Protein AF-A0A0F9BG66-F1 (afdb_monomer_lite)

Structure (mmCIF, N/CA/C/O backbone):
data_AF-A0A0F9BG66-F1
#
_entry.id   AF-A0A0F9BG66-F1
#
loop_
_atom_site.group_PDB
_atom_site.id
_atom_site.type_symbol
_atom_site.label_atom_id
_atom_site.label_alt_id
_atom_site.label_comp_id
_atom_site.label_asym_id
_atom_site.label_entity_id
_atom_site.label_seq_id
_atom_site.pdbx_PDB_ins_code
_atom_site.Cartn_x
_atom_site.Cartn_y
_atom_site.Cartn_z
_atom_site.occupancy
_atom_site.B_iso_or_equiv
_atom_site.auth_seq_id
_atom_site.auth_comp_id
_atom_site.auth_asym_id
_atom_site.auth_atom_id
_atom_site.pdbx_PDB_model_num
ATOM 1 N N . MET A 1 1 ? 40.349 3.311 -6.563 1.00 40.62 1 MET A N 1
ATOM 2 C CA . MET A 1 1 ? 39.100 3.452 -5.781 1.00 40.62 1 MET A CA 1
ATOM 3 C C . MET A 1 1 ? 37.979 2.739 -6.520 1.00 40.62 1 MET A C 1
ATOM 5 O O . MET A 1 1 ? 37.668 3.141 -7.633 1.00 40.62 1 MET A O 1
ATOM 9 N N . HIS A 1 2 ? 37.413 1.660 -5.973 1.00 46.81 2 HIS A N 1
ATOM 10 C CA . HIS A 1 2 ? 36.197 1.080 -6.551 1.00 46.81 2 HIS A CA 1
ATOM 11 C C . HIS A 1 2 ? 35.045 2.078 -6.392 1.00 46.81 2 HIS A C 1
ATOM 13 O O . HIS A 1 2 ? 34.790 2.576 -5.297 1.00 46.81 2 HIS A O 1
ATOM 19 N N . SER A 1 3 ? 34.394 2.408 -7.508 1.00 56.47 3 SER A N 1
ATOM 20 C CA . SER A 1 3 ? 33.182 3.222 -7.533 1.00 56.47 3 SER A CA 1
ATOM 21 C C . SER A 1 3 ? 32.118 2.523 -6.686 1.00 56.47 3 SER A C 1
ATOM 23 O O . SER A 1 3 ? 31.595 1.475 -7.066 1.00 56.47 3 SER A O 1
ATOM 25 N N . LYS A 1 4 ? 31.830 3.089 -5.512 1.00 75.00 4 LYS A N 1
ATOM 26 C CA . LYS A 1 4 ? 30.697 2.708 -4.667 1.00 75.00 4 LYS A CA 1
ATOM 27 C C . LYS A 1 4 ? 29.419 2.944 -5.479 1.00 75.00 4 LYS A C 1
ATOM 29 O O . LYS A 1 4 ? 29.004 4.087 -5.653 1.00 75.00 4 LYS A O 1
ATOM 34 N N . LYS A 1 5 ? 28.839 1.879 -6.042 1.00 86.00 5 LYS A N 1
ATOM 35 C CA . LYS A 1 5 ? 27.703 1.964 -6.972 1.00 86.00 5 LYS A CA 1
ATOM 36 C C . LYS A 1 5 ? 26.478 1.254 -6.407 1.00 86.00 5 LYS A C 1
ATOM 38 O O . LYS A 1 5 ? 26.543 0.086 -6.029 1.00 86.00 5 LYS A O 1
ATOM 43 N N . ILE A 1 6 ? 25.358 1.971 -6.404 1.00 91.06 6 ILE A N 1
ATOM 44 C CA . ILE A 1 6 ? 24.012 1.431 -6.194 1.00 91.06 6 ILE A CA 1
ATOM 45 C C . ILE A 1 6 ? 23.376 1.293 -7.578 1.00 91.06 6 ILE A C 1
ATOM 47 O O . ILE A 1 6 ? 23.408 2.227 -8.376 1.00 91.06 6 ILE A O 1
ATOM 51 N N . THR A 1 7 ? 22.839 0.120 -7.895 1.00 93.94 7 THR A N 1
ATOM 52 C CA . THR A 1 7 ? 22.047 -0.111 -9.108 1.00 93.94 7 THR A CA 1
ATOM 53 C C . THR A 1 7 ? 20.707 -0.700 -8.709 1.00 93.94 7 THR A C 1
ATOM 55 O O . THR A 1 7 ? 20.655 -1.737 -8.050 1.00 93.94 7 THR A O 1
ATOM 58 N N . VAL A 1 8 ? 19.634 -0.048 -9.139 1.00 95.00 8 VAL A N 1
ATOM 59 C CA . VAL A 1 8 ? 18.254 -0.494 -8.958 1.00 95.00 8 VAL A CA 1
ATOM 60 C C . VAL A 1 8 ? 17.621 -0.505 -10.341 1.00 95.00 8 VAL A C 1
ATOM 62 O O . VAL A 1 8 ? 17.672 0.503 -11.044 1.00 95.00 8 VAL A O 1
ATOM 65 N N . LYS A 1 9 ? 17.092 -1.652 -10.770 1.00 95.50 9 LYS A N 1
ATOM 66 C CA . LYS A 1 9 ? 16.442 -1.772 -12.080 1.00 95.50 9 LYS A CA 1
ATOM 67 C C . LYS A 1 9 ? 15.323 -2.796 -12.070 1.00 95.50 9 LYS A C 1
ATOM 69 O O . LYS A 1 9 ? 15.436 -3.836 -11.421 1.00 95.50 9 LYS A O 1
ATOM 74 N N . HIS A 1 10 ? 14.286 -2.527 -12.844 1.00 96.88 10 HIS A N 1
ATOM 75 C CA . HIS A 1 10 ? 13.225 -3.482 -13.117 1.00 96.88 10 HIS A CA 1
ATOM 76 C C . HIS A 1 10 ? 13.658 -4.537 -14.131 1.00 96.88 10 HIS A C 1
ATOM 78 O O . HIS A 1 10 ? 14.520 -4.296 -14.977 1.00 96.88 10 HIS A O 1
ATOM 84 N N . TYR A 1 11 ? 13.067 -5.721 -14.028 1.00 96.12 11 TYR A N 1
ATOM 85 C CA . TYR A 1 11 ? 13.200 -6.792 -15.007 1.00 96.12 11 TYR A CA 1
ATOM 86 C C . TYR A 1 11 ? 12.005 -7.747 -14.922 1.00 96.12 11 TYR A C 1
ATOM 88 O O . TYR A 1 11 ? 11.351 -7.862 -13.882 1.00 96.12 11 TYR A O 1
ATOM 96 N N . LEU A 1 12 ? 11.738 -8.470 -16.007 1.00 96.88 12 LEU A N 1
ATOM 97 C CA . LEU A 1 12 ? 10.717 -9.513 -16.037 1.00 96.88 12 LEU A CA 1
ATOM 98 C C . LEU A 1 12 ? 11.277 -10.825 -15.486 1.00 96.88 12 LEU A C 1
ATOM 100 O O . LEU A 1 12 ? 12.285 -11.343 -15.974 1.00 96.88 12 LEU A O 1
ATOM 104 N N . ASN A 1 13 ? 10.629 -11.388 -14.465 1.00 96.12 13 ASN A N 1
ATOM 105 C CA . ASN A 1 13 ? 11.077 -12.642 -13.872 1.00 96.12 13 ASN A CA 1
ATOM 106 C C . ASN A 1 13 ? 10.615 -13.848 -14.703 1.00 96.12 13 ASN A C 1
ATOM 108 O O . ASN A 1 13 ? 9.582 -14.456 -14.426 1.00 96.12 13 ASN A O 1
ATOM 112 N N . LYS A 1 14 ? 11.443 -14.236 -15.678 1.00 94.94 14 LYS A N 1
ATOM 113 C CA . LYS A 1 14 ? 11.214 -15.403 -16.545 1.00 94.94 14 LYS A CA 1
ATOM 114 C C . LYS A 1 14 ? 11.290 -16.766 -15.849 1.00 94.94 14 LYS A C 1
ATOM 116 O O . LYS A 1 14 ? 10.966 -17.778 -16.455 1.00 94.94 14 LYS A O 1
ATOM 121 N N . ARG A 1 15 ? 11.735 -16.819 -14.587 1.00 93.00 15 ARG A N 1
ATOM 122 C CA . ARG A 1 15 ? 11.744 -18.064 -13.797 1.00 93.00 15 ARG A CA 1
ATOM 123 C C . ARG A 1 15 ? 10.387 -18.347 -13.156 1.00 93.00 15 ARG A C 1
ATOM 125 O O . ARG A 1 15 ? 10.129 -19.478 -12.759 1.00 93.00 15 ARG A O 1
ATOM 132 N N . ALA A 1 16 ? 9.545 -17.325 -13.004 1.00 92.50 16 ALA A N 1
ATOM 133 C CA . ALA A 1 16 ? 8.187 -17.498 -12.515 1.00 92.50 16 ALA A CA 1
ATOM 134 C C . ALA A 1 16 ? 7.298 -18.087 -13.619 1.00 92.50 16 ALA A C 1
ATOM 136 O O . ALA A 1 16 ? 7.514 -17.822 -14.800 1.00 92.50 16 ALA A O 1
ATOM 137 N N . LYS A 1 17 ? 6.273 -18.853 -13.226 1.00 93.19 17 LYS A N 1
ATOM 138 C CA . LYS A 1 17 ? 5.294 -19.410 -14.168 1.00 93.19 17 LYS A CA 1
ATOM 139 C C . LYS A 1 17 ? 4.618 -18.266 -14.947 1.00 93.19 17 LYS A C 1
ATOM 141 O O . LYS A 1 17 ? 4.001 -17.411 -14.300 1.00 93.19 17 LYS A O 1
ATOM 146 N N . PRO A 1 18 ? 4.714 -18.236 -16.289 1.00 95.44 18 PRO A N 1
ATOM 147 C CA . PRO A 1 18 ? 4.101 -17.180 -17.078 1.00 95.44 18 PRO A CA 1
ATOM 148 C C . PRO A 1 18 ? 2.577 -17.298 -17.071 1.00 95.44 18 PRO A C 1
ATOM 150 O O . PRO A 1 18 ? 2.006 -18.378 -16.887 1.00 95.44 18 PRO A O 1
ATOM 153 N N . ARG A 1 19 ? 1.916 -16.168 -17.318 1.00 96.50 19 ARG A N 1
ATOM 154 C CA . ARG A 1 19 ? 0.503 -16.131 -17.701 1.00 96.50 19 ARG A CA 1
ATOM 155 C C . ARG A 1 19 ? 0.418 -16.052 -19.216 1.00 96.50 19 ARG A C 1
ATOM 157 O O . ARG A 1 19 ? 1.120 -15.250 -19.821 1.00 96.50 19 ARG A O 1
ATOM 164 N N . ILE A 1 20 ? -0.421 -16.884 -19.818 1.00 95.62 20 ILE A N 1
ATOM 165 C CA . ILE A 1 20 ? -0.559 -16.945 -21.273 1.00 95.62 20 ILE A CA 1
ATOM 166 C C . ILE A 1 20 ? -1.811 -16.175 -21.670 1.00 95.62 20 ILE A C 1
ATOM 168 O O . ILE A 1 20 ? -2.901 -16.478 -21.188 1.00 95.62 20 ILE A O 1
ATOM 172 N N . TYR A 1 21 ? -1.656 -15.205 -22.566 1.00 95.69 21 TYR A N 1
ATOM 173 C CA . TYR A 1 21 ? -2.764 -14.458 -23.152 1.00 95.69 21 TYR A CA 1
ATOM 174 C C . TYR A 1 21 ? -2.473 -14.186 -24.624 1.00 95.69 21 TYR A C 1
ATOM 176 O O . TYR A 1 21 ? -1.373 -13.772 -24.973 1.00 95.69 21 TYR A O 1
ATOM 184 N N . ARG A 1 22 ? -3.435 -14.485 -25.509 1.00 92.12 22 ARG A N 1
ATOM 185 C CA . ARG A 1 22 ? -3.292 -14.353 -26.976 1.00 92.12 22 ARG A CA 1
ATOM 186 C C . ARG A 1 22 ? -1.991 -14.942 -27.547 1.00 92.12 22 ARG A C 1
ATOM 188 O O . ARG A 1 22 ? -1.403 -14.384 -28.466 1.00 92.12 22 ARG A O 1
ATOM 195 N N . LYS A 1 23 ? -1.577 -16.107 -27.032 1.00 93.31 23 LYS A N 1
ATOM 196 C CA . LYS A 1 23 ? -0.331 -16.813 -27.402 1.00 93.31 23 LYS A CA 1
ATOM 197 C C . LYS A 1 23 ? 0.964 -16.062 -27.047 1.00 93.31 23 LYS A C 1
ATOM 199 O O . LYS A 1 23 ? 2.029 -16.476 -27.493 1.00 93.31 23 LYS A O 1
ATOM 204 N N . GLU A 1 24 ? 0.896 -15.007 -26.239 1.00 95.75 24 GLU A N 1
ATOM 205 C CA . GLU A 1 24 ? 2.066 -14.350 -25.658 1.00 95.75 24 GLU A CA 1
ATOM 206 C C . GLU A 1 24 ? 2.210 -14.708 -24.172 1.00 95.75 24 GLU A C 1
ATOM 208 O O . GLU A 1 24 ? 1.229 -14.957 -23.461 1.00 95.75 24 GLU A O 1
ATOM 213 N N . GLU A 1 25 ? 3.458 -14.750 -23.710 1.00 97.06 25 GLU A N 1
ATOM 214 C CA . GLU A 1 25 ? 3.810 -15.040 -22.324 1.00 97.06 25 GLU A CA 1
ATOM 215 C C . GLU A 1 25 ? 4.034 -13.748 -21.545 1.00 97.06 25 GLU A C 1
ATOM 217 O O . GLU A 1 25 ? 4.890 -12.927 -21.881 1.00 97.06 25 GLU A O 1
ATOM 222 N N . TYR A 1 26 ? 3.283 -13.600 -20.462 1.00 97.75 26 TYR A N 1
ATOM 223 C CA . TYR A 1 26 ? 3.380 -12.481 -19.548 1.00 97.75 26 TYR A CA 1
ATOM 224 C C . TYR A 1 26 ? 4.083 -12.916 -18.269 1.00 97.75 26 TYR A C 1
ATOM 226 O O . TYR A 1 26 ? 3.698 -13.893 -17.618 1.00 97.75 26 TYR A O 1
ATOM 234 N N . TYR A 1 27 ? 5.081 -12.137 -17.874 1.00 97.75 27 TYR A N 1
ATOM 235 C CA . TYR A 1 27 ? 5.942 -12.413 -16.737 1.00 97.75 27 TYR A CA 1
ATOM 236 C C . TYR A 1 27 ? 5.768 -11.351 -15.652 1.00 97.75 27 TYR A C 1
ATOM 238 O O . TYR A 1 27 ? 5.551 -10.179 -15.971 1.00 97.75 27 TYR A O 1
ATOM 246 N N . PRO A 1 28 ? 5.872 -11.729 -14.368 1.00 97.12 28 PRO A N 1
ATOM 247 C CA . PRO A 1 28 ? 5.739 -10.775 -13.283 1.00 97.12 28 PRO A CA 1
ATOM 248 C C . PRO A 1 28 ? 6.964 -9.864 -13.210 1.00 97.12 28 PRO A C 1
ATOM 250 O O . PRO A 1 28 ? 8.110 -10.303 -13.369 1.00 97.12 28 PRO A O 1
ATOM 253 N N . LEU A 1 29 ? 6.711 -8.599 -12.900 1.00 96.56 29 LEU A N 1
ATOM 254 C CA . LEU A 1 29 ? 7.743 -7.587 -12.756 1.00 96.56 29 LEU A CA 1
ATOM 255 C C . LEU A 1 29 ? 8.482 -7.696 -11.414 1.00 96.56 29 LEU A C 1
ATOM 257 O O . LEU A 1 29 ? 7.881 -7.756 -10.337 1.00 96.56 29 LEU A O 1
ATOM 261 N N . TYR A 1 30 ? 9.809 -7.708 -11.478 1.00 96.75 30 TYR A N 1
ATOM 262 C CA . TYR A 1 30 ? 10.708 -7.749 -10.329 1.00 96.75 30 TYR A CA 1
ATOM 263 C C . TYR A 1 30 ? 11.718 -6.607 -10.404 1.00 96.75 30 TYR A C 1
ATOM 265 O O . TYR A 1 30 ? 11.904 -5.974 -11.441 1.00 96.75 30 TYR A O 1
ATOM 273 N N . ILE A 1 31 ? 12.390 -6.358 -9.286 1.00 96.12 31 ILE A N 1
ATOM 274 C CA . ILE A 1 31 ? 13.432 -5.347 -9.150 1.00 96.12 31 ILE A CA 1
ATOM 275 C C . ILE A 1 31 ? 14.708 -6.044 -8.714 1.00 96.12 31 ILE A C 1
ATOM 277 O O . ILE A 1 31 ? 14.711 -6.861 -7.791 1.00 96.12 31 ILE A O 1
ATOM 281 N N . GLN A 1 32 ? 15.799 -5.728 -9.398 1.00 95.88 32 GLN A N 1
ATOM 282 C CA . GLN A 1 32 ? 17.137 -6.153 -9.041 1.00 95.88 32 GLN A CA 1
ATOM 283 C C . GLN A 1 32 ? 17.856 -5.011 -8.331 1.00 95.88 32 GLN A C 1
ATOM 285 O O . GLN A 1 32 ? 17.984 -3.913 -8.873 1.00 95.88 32 GLN A O 1
ATOM 290 N N . LEU A 1 33 ? 18.360 -5.313 -7.138 1.00 95.69 33 LEU A N 1
ATOM 291 C CA . LEU A 1 33 ? 19.188 -4.431 -6.327 1.00 95.69 33 LEU A CA 1
ATOM 292 C C . LEU A 1 33 ? 20.627 -4.927 -6.405 1.00 95.69 33 LEU A C 1
ATOM 294 O O . LEU A 1 33 ? 20.879 -6.116 -6.198 1.00 95.69 33 LEU A O 1
ATOM 298 N N . ILE A 1 34 ? 21.565 -4.035 -6.705 1.00 93.62 34 ILE A N 1
ATOM 299 C CA . ILE A 1 34 ? 23.000 -4.315 -6.669 1.00 93.62 34 ILE A CA 1
ATOM 300 C C . ILE A 1 34 ? 23.670 -3.195 -5.882 1.00 93.62 34 ILE A C 1
ATOM 302 O O . ILE A 1 34 ? 23.683 -2.050 -6.330 1.00 93.62 34 ILE A O 1
ATOM 306 N N . VAL A 1 35 ? 24.215 -3.525 -4.714 1.00 90.94 35 VAL A N 1
ATOM 307 C CA . VAL A 1 35 ? 24.899 -2.580 -3.824 1.00 90.94 35 VAL A CA 1
ATOM 308 C C . VAL A 1 35 ? 26.206 -3.218 -3.388 1.00 90.94 35 VAL A C 1
ATOM 310 O O . VAL A 1 35 ? 26.183 -4.260 -2.744 1.00 90.94 35 VAL A O 1
ATOM 313 N N . ASP A 1 36 ? 27.334 -2.624 -3.772 1.00 86.31 36 ASP A N 1
ATOM 314 C CA . ASP A 1 36 ? 28.674 -3.129 -3.425 1.00 86.31 36 ASP A CA 1
ATOM 315 C C . ASP A 1 36 ? 28.855 -4.636 -3.714 1.00 86.31 36 ASP A C 1
ATOM 317 O O . ASP A 1 36 ? 29.154 -5.443 -2.838 1.00 86.31 36 ASP A O 1
ATOM 321 N N . ALA A 1 37 ? 28.542 -5.040 -4.950 1.00 83.44 37 ALA A N 1
ATOM 322 C CA . ALA A 1 37 ? 28.515 -6.431 -5.427 1.00 83.44 37 ALA A CA 1
ATOM 323 C C . ALA A 1 37 ? 27.504 -7.383 -4.744 1.00 83.44 37 ALA A C 1
ATOM 325 O O . ALA A 1 37 ? 27.245 -8.462 -5.285 1.00 83.44 37 ALA A O 1
ATOM 326 N N . LYS A 1 38 ? 26.845 -6.988 -3.645 1.00 88.38 38 LYS A N 1
ATOM 327 C CA . LYS A 1 38 ? 25.706 -7.722 -3.075 1.00 88.38 38 LYS A CA 1
ATOM 328 C C . LYS A 1 38 ? 24.499 -7.566 -3.993 1.00 88.38 38 LYS A C 1
ATOM 330 O O . LYS A 1 38 ? 24.175 -6.457 -4.420 1.00 88.38 38 LYS A O 1
ATOM 335 N N . LYS A 1 39 ? 23.828 -8.678 -4.300 1.00 91.81 39 LYS A N 1
ATOM 336 C CA . LYS A 1 39 ? 22.640 -8.707 -5.160 1.00 91.81 39 LYS A CA 1
ATOM 337 C C . LYS A 1 39 ? 21.431 -9.176 -4.369 1.00 91.81 39 LYS A C 1
ATOM 339 O O . LYS A 1 39 ? 21.516 -10.166 -3.653 1.00 91.81 39 LYS A O 1
ATOM 344 N N . ALA A 1 40 ? 20.304 -8.511 -4.569 1.00 93.56 40 ALA A N 1
ATOM 345 C CA . ALA A 1 40 ? 19.009 -8.973 -4.094 1.00 93.56 40 ALA A CA 1
ATOM 346 C C . ALA A 1 40 ? 17.950 -8.781 -5.176 1.00 93.56 40 ALA A C 1
ATOM 348 O O . ALA A 1 40 ? 18.109 -7.986 -6.107 1.00 93.56 40 ALA A O 1
ATOM 349 N N . GLN A 1 41 ? 16.875 -9.550 -5.061 1.00 94.00 41 GLN A N 1
ATOM 350 C CA . GLN A 1 41 ? 15.725 -9.467 -5.944 1.00 94.00 41 GLN A CA 1
ATOM 351 C C . GLN A 1 41 ? 14.480 -9.335 -5.084 1.00 94.00 41 GLN A C 1
ATOM 353 O O . GLN A 1 41 ? 14.278 -10.119 -4.159 1.00 94.00 41 GLN A O 1
ATOM 358 N N . ILE A 1 42 ? 13.647 -8.355 -5.403 1.00 94.00 42 ILE A N 1
ATOM 359 C CA . ILE A 1 42 ? 12.354 -8.163 -4.753 1.00 94.00 42 ILE A CA 1
ATOM 360 C C . ILE A 1 42 ? 11.268 -8.089 -5.820 1.00 94.00 42 ILE A C 1
ATOM 362 O O . ILE A 1 42 ? 11.528 -7.704 -6.961 1.00 94.00 42 ILE A O 1
ATOM 366 N N . LYS A 1 43 ? 10.049 -8.487 -5.462 1.00 93.12 43 LYS A N 1
ATOM 367 C CA . LYS A 1 43 ? 8.891 -8.300 -6.335 1.00 93.12 43 LYS A CA 1
ATOM 368 C C . LYS A 1 43 ? 8.568 -6.805 -6.401 1.00 93.12 43 LYS A C 1
ATOM 370 O O . LYS A 1 43 ? 8.566 -6.149 -5.360 1.00 93.12 43 LYS A O 1
ATOM 375 N N . SER A 1 44 ? 8.297 -6.288 -7.598 1.00 93.06 44 SER A N 1
ATOM 376 C CA . SER A 1 44 ? 7.827 -4.909 -7.745 1.00 93.06 44 SER A CA 1
ATOM 377 C C . SER A 1 44 ? 6.458 -4.746 -7.083 1.00 93.06 44 SER A C 1
ATOM 379 O O . SER A 1 44 ? 5.627 -5.662 -7.095 1.00 93.06 44 SER A O 1
ATOM 381 N N . ARG A 1 45 ? 6.231 -3.578 -6.487 1.00 89.50 45 ARG A N 1
ATOM 382 C CA . ARG A 1 45 ? 4.952 -3.176 -5.897 1.00 89.50 45 ARG A CA 1
ATOM 383 C C . ARG A 1 45 ? 4.152 -2.278 -6.834 1.00 89.50 45 ARG A C 1
ATOM 385 O O . ARG A 1 45 ? 3.080 -1.834 -6.447 1.00 89.50 45 ARG A O 1
ATOM 392 N N . LEU A 1 46 ? 4.605 -2.089 -8.075 1.00 89.50 46 LEU A N 1
ATOM 393 C CA . LEU A 1 46 ? 3.942 -1.302 -9.116 1.00 89.50 46 LEU A CA 1
ATOM 394 C C . LEU A 1 46 ? 2.431 -1.574 -9.220 1.00 89.50 46 LEU A C 1
ATOM 396 O O . LEU A 1 46 ? 1.642 -0.637 -9.298 1.00 89.50 46 LEU A O 1
ATOM 400 N N . SER A 1 47 ? 2.016 -2.844 -9.148 1.00 89.06 47 SER A N 1
ATOM 401 C CA . SER A 1 47 ? 0.601 -3.250 -9.201 1.00 89.06 47 SER A CA 1
ATOM 402 C C . SER A 1 47 ? -0.278 -2.604 -8.123 1.00 89.06 47 SER A C 1
ATOM 404 O O . SER A 1 47 ? -1.474 -2.454 -8.325 1.00 89.06 47 SER A O 1
ATOM 406 N N . GLN A 1 48 ? 0.297 -2.241 -6.972 1.00 84.75 48 GLN A N 1
ATOM 407 C CA . GLN A 1 48 ? -0.430 -1.589 -5.875 1.00 84.75 48 GLN A CA 1
ATOM 408 C C . GLN A 1 48 ? -0.824 -0.149 -6.219 1.00 84.75 48 GLN A C 1
ATOM 410 O O . GLN A 1 48 ? -1.795 0.355 -5.673 1.00 84.75 48 GLN A O 1
ATOM 415 N N . TYR A 1 49 ? -0.084 0.486 -7.129 1.00 83.62 49 TYR A N 1
ATOM 416 C CA . TYR A 1 49 ? -0.304 1.869 -7.547 1.00 83.62 49 TYR A CA 1
ATOM 417 C C . TYR A 1 49 ? -1.052 1.950 -8.878 1.00 83.62 49 TYR A C 1
ATOM 419 O O . TYR A 1 49 ? -1.790 2.900 -9.111 1.00 83.62 49 TYR A O 1
ATOM 427 N N . LEU A 1 50 ? -0.908 0.942 -9.747 1.00 86.00 50 LEU A N 1
ATOM 428 C CA . LEU A 1 50 ? -1.603 0.896 -11.038 1.00 86.00 50 LEU A CA 1
ATOM 429 C C . LEU A 1 50 ? -3.131 0.859 -10.908 1.00 86.00 50 LEU A C 1
ATOM 431 O O . LEU A 1 50 ? -3.809 1.331 -11.813 1.00 86.00 50 LEU A O 1
ATOM 435 N N . SER A 1 51 ? -3.676 0.348 -9.799 1.00 80.38 51 SER A N 1
ATOM 436 C CA . SER A 1 51 ? -5.125 0.341 -9.542 1.00 80.38 51 SER A CA 1
ATOM 437 C C . SER A 1 51 ? -5.740 1.742 -9.507 1.00 80.38 51 SER A C 1
ATOM 439 O O . SER A 1 51 ? -6.897 1.896 -9.885 1.00 80.38 51 SER A O 1
ATOM 441 N N . ILE A 1 52 ? -4.970 2.757 -9.102 1.00 81.56 52 ILE A N 1
ATOM 442 C CA . ILE A 1 52 ? -5.403 4.163 -9.082 1.00 81.56 52 ILE A CA 1
ATOM 443 C C . ILE A 1 52 ? -5.627 4.675 -10.511 1.00 81.56 52 ILE A C 1
ATOM 445 O O . ILE A 1 52 ? -6.528 5.469 -10.754 1.00 81.56 52 ILE A O 1
ATOM 449 N N . TYR A 1 53 ? -4.849 4.165 -11.465 1.00 82.69 53 TYR A N 1
ATOM 450 C CA . TYR A 1 53 ? -4.849 4.585 -12.865 1.00 82.69 53 TYR A CA 1
ATOM 451 C C . TYR A 1 53 ? -5.586 3.596 -13.774 1.00 82.69 53 TYR A C 1
ATOM 453 O O . TYR A 1 53 ? -5.210 3.383 -14.929 1.00 82.69 53 TYR A O 1
ATOM 461 N N . HIS A 1 54 ? -6.601 2.915 -13.237 1.00 84.88 54 HIS A N 1
ATOM 462 C CA . HIS A 1 54 ? -7.352 1.899 -13.970 1.00 84.88 54 HIS A CA 1
ATOM 463 C C . HIS A 1 54 ? -7.866 2.429 -15.314 1.00 84.88 54 HIS A C 1
ATOM 465 O O . HIS A 1 54 ? -7.682 1.784 -16.342 1.00 84.88 54 HIS A O 1
ATOM 471 N N . SER A 1 55 ? -8.434 3.635 -15.311 1.00 84.81 55 SER A N 1
ATOM 472 C CA . SER A 1 55 ? -8.992 4.294 -16.493 1.00 84.81 55 SER A CA 1
ATOM 473 C C . SER A 1 55 ? -7.951 4.517 -17.596 1.00 84.81 55 SER A C 1
ATOM 475 O O . SER A 1 55 ? -8.234 4.317 -18.776 1.00 84.81 55 SER A O 1
ATOM 477 N N . GLU A 1 56 ? -6.732 4.922 -17.239 1.00 87.88 56 GLU A N 1
ATOM 478 C CA . GLU A 1 56 ? -5.640 5.134 -18.189 1.00 87.88 56 GLU A CA 1
ATOM 479 C C . GLU A 1 56 ? -5.125 3.811 -18.755 1.00 87.88 56 GLU A C 1
ATOM 481 O O . GLU A 1 56 ? -4.817 3.723 -19.947 1.00 87.88 56 GLU A O 1
ATOM 486 N N . ILE A 1 57 ? -5.072 2.768 -17.922 1.00 89.62 57 ILE A N 1
ATOM 487 C CA . ILE A 1 57 ? -4.711 1.422 -18.370 1.00 89.62 57 ILE A CA 1
ATOM 488 C C . ILE A 1 57 ? -5.763 0.879 -19.344 1.00 89.62 57 ILE A C 1
ATOM 490 O O . ILE A 1 57 ? -5.383 0.435 -20.425 1.00 89.62 57 ILE A O 1
ATOM 494 N N . GLU A 1 58 ? -7.057 1.022 -19.052 1.00 89.75 58 GLU A N 1
ATOM 495 C CA . GLU A 1 58 ? -8.137 0.620 -19.965 1.00 89.75 58 GLU A CA 1
ATOM 496 C C . GLU A 1 58 ? -8.049 1.333 -21.322 1.00 89.75 58 GLU A C 1
ATOM 498 O O . GLU A 1 58 ? -8.279 0.739 -22.378 1.00 89.75 58 GLU A O 1
ATOM 503 N N . GLN A 1 59 ? -7.708 2.624 -21.335 1.00 88.62 59 GLN A N 1
ATOM 504 C CA . GLN A 1 59 ? -7.509 3.350 -22.591 1.00 88.62 59 GLN A CA 1
ATOM 505 C C . GLN A 1 59 ? -6.310 2.798 -23.368 1.00 88.62 59 GLN A C 1
ATOM 507 O O . GLN A 1 59 ? -6.399 2.587 -24.581 1.00 88.62 59 GLN A O 1
ATOM 512 N N . PHE A 1 60 ? -5.207 2.520 -22.672 1.00 88.56 60 PHE A N 1
ATOM 513 C CA . PHE A 1 60 ? -3.994 1.962 -23.260 1.00 88.56 60 PHE A CA 1
ATOM 514 C C . PHE A 1 60 ? -4.218 0.569 -23.875 1.00 88.56 60 PHE A C 1
ATOM 516 O O . PHE A 1 60 ? -3.744 0.293 -24.981 1.00 88.56 60 PHE A O 1
ATOM 523 N N . THR A 1 61 ? -4.967 -0.299 -23.197 1.00 91.06 61 THR A N 1
ATOM 524 C CA . THR A 1 61 ? -5.289 -1.658 -23.667 1.00 91.06 61 THR A CA 1
ATOM 525 C C . THR A 1 61 ? -6.443 -1.700 -24.664 1.00 91.06 61 THR A C 1
ATOM 527 O O . THR A 1 61 ? -6.708 -2.757 -25.239 1.00 91.06 61 THR A O 1
ATOM 530 N N . ARG A 1 62 ? -7.101 -0.558 -24.915 1.00 91.50 62 ARG A N 1
ATOM 531 C CA . ARG A 1 62 ? -8.308 -0.436 -25.745 1.00 91.50 62 ARG A CA 1
ATOM 532 C C . ARG A 1 62 ? -9.494 -1.224 -25.173 1.00 91.50 62 ARG A C 1
ATOM 534 O O . ARG A 1 62 ? -10.255 -1.820 -25.935 1.00 91.50 62 ARG A O 1
ATOM 541 N N . LYS A 1 63 ? -9.666 -1.171 -23.848 1.00 89.62 63 LYS A N 1
ATOM 542 C CA . LYS A 1 63 ? -10.746 -1.809 -23.074 1.00 89.62 63 LYS A CA 1
ATOM 543 C C . LYS A 1 63 ? -10.729 -3.336 -23.156 1.00 89.62 63 LYS A C 1
ATOM 545 O O . LYS A 1 63 ? -11.772 -3.991 -23.183 1.00 89.62 63 LYS A O 1
ATOM 550 N N . ASP A 1 64 ? -9.533 -3.904 -23.241 1.00 94.31 64 ASP A N 1
ATOM 551 C CA . ASP A 1 64 ? -9.329 -5.345 -23.220 1.00 94.31 64 ASP A CA 1
ATOM 552 C C . ASP A 1 64 ? -9.220 -5.825 -21.768 1.00 94.31 64 ASP A C 1
ATOM 554 O O . ASP A 1 64 ? -8.140 -5.816 -21.179 1.00 94.31 64 ASP A O 1
ATOM 558 N N . SER A 1 65 ? -10.349 -6.273 -21.208 1.00 92.31 65 SER A N 1
ATOM 559 C CA . SER A 1 65 ? -10.474 -6.641 -19.790 1.00 92.31 65 SER A CA 1
ATOM 560 C C . SER A 1 65 ? -9.417 -7.636 -19.297 1.00 92.31 65 SER A C 1
ATOM 562 O O . SER A 1 65 ? -8.973 -7.545 -18.148 1.00 92.31 65 SER A O 1
ATOM 564 N N . ASP A 1 66 ? -9.036 -8.614 -20.118 1.00 93.69 66 ASP A N 1
ATOM 565 C CA . ASP A 1 66 ? -8.072 -9.634 -19.705 1.00 93.69 66 ASP A CA 1
ATOM 566 C C . ASP A 1 66 ? -6.647 -9.074 -19.718 1.00 93.69 66 ASP A C 1
ATOM 568 O O . ASP A 1 66 ? -5.858 -9.350 -18.807 1.00 93.69 66 ASP A O 1
ATOM 572 N N . LEU A 1 67 ? -6.333 -8.226 -20.701 1.00 93.81 67 LEU A N 1
ATOM 573 C CA . LEU A 1 67 ? -5.067 -7.503 -20.751 1.00 93.81 67 LEU A CA 1
ATOM 574 C C . LEU A 1 67 ? -4.950 -6.473 -19.618 1.00 93.81 67 LEU A C 1
ATOM 576 O O . LEU A 1 67 ? -3.887 -6.374 -19.002 1.00 93.81 67 LEU A O 1
ATOM 580 N N . ASP A 1 68 ? -6.037 -5.770 -19.296 1.00 92.88 68 ASP A N 1
ATOM 581 C CA . ASP A 1 68 ? -6.115 -4.838 -18.166 1.00 92.88 68 ASP A CA 1
ATOM 582 C C . ASP A 1 68 ? -5.755 -5.544 -16.866 1.00 92.88 68 ASP A C 1
ATOM 584 O O . ASP A 1 68 ? -4.824 -5.145 -16.166 1.00 92.88 68 ASP A O 1
ATOM 588 N N . LYS A 1 69 ? -6.422 -6.668 -16.578 1.00 94.06 69 LYS A N 1
ATOM 589 C CA . LYS A 1 69 ? -6.142 -7.479 -15.387 1.00 94.06 69 LYS A CA 1
ATOM 590 C C . LYS A 1 69 ? -4.684 -7.928 -15.331 1.00 94.06 69 LYS A C 1
ATOM 592 O O . LYS A 1 69 ? -4.093 -7.943 -14.249 1.00 94.06 69 LYS A O 1
ATOM 597 N N . LEU A 1 70 ? -4.080 -8.295 -16.463 1.00 95.19 70 LEU A N 1
ATOM 598 C CA . LEU A 1 70 ? -2.666 -8.672 -16.513 1.00 95.19 70 LEU A CA 1
ATOM 599 C C . LEU A 1 70 ? -1.758 -7.501 -16.133 1.00 95.19 70 LEU A C 1
ATOM 601 O O . LEU A 1 70 ? -0.964 -7.646 -15.199 1.00 95.19 70 LEU A O 1
ATOM 605 N N . ILE A 1 71 ? -1.922 -6.348 -16.781 1.00 94.56 71 ILE A N 1
ATOM 606 C CA . ILE A 1 71 ? -1.093 -5.161 -16.543 1.00 94.56 71 ILE A CA 1
ATOM 607 C C . ILE A 1 71 ? -1.276 -4.645 -15.114 1.00 94.56 71 ILE A C 1
ATOM 609 O O . ILE A 1 71 ? -0.288 -4.455 -14.403 1.00 94.56 71 ILE A O 1
ATOM 613 N N . LEU A 1 72 ? -2.521 -4.505 -14.650 1.00 92.88 72 LEU A N 1
ATOM 614 C CA . LEU A 1 72 ? -2.847 -4.080 -13.284 1.00 92.88 72 LEU A CA 1
ATOM 615 C C . LEU A 1 72 ? -2.268 -5.034 -12.233 1.00 92.88 72 LEU A C 1
ATOM 617 O O . LEU A 1 72 ? -1.842 -4.605 -11.165 1.00 92.88 72 LEU A O 1
ATOM 621 N N . SER A 1 73 ? -2.175 -6.331 -12.544 1.00 93.88 73 SER A N 1
ATOM 622 C CA . SER A 1 73 ? -1.531 -7.319 -11.667 1.00 93.88 73 SER A CA 1
ATOM 623 C C . SER A 1 73 ? 0.005 -7.357 -11.763 1.00 93.88 73 SER A C 1
ATOM 625 O O . SER A 1 73 ? 0.636 -8.178 -11.090 1.00 93.88 73 SER A O 1
ATOM 627 N N . GLY A 1 74 ? 0.616 -6.472 -12.559 1.00 94.62 74 GLY A N 1
ATOM 628 C CA . GLY A 1 74 ? 2.067 -6.320 -12.692 1.00 94.62 74 GLY A CA 1
ATOM 629 C C . GLY A 1 74 ? 2.732 -7.342 -13.619 1.00 94.62 74 GLY A C 1
ATOM 630 O O . GLY A 1 74 ? 3.897 -7.688 -13.405 1.00 94.62 74 GLY A O 1
ATOM 631 N N . TYR A 1 75 ? 1.996 -7.858 -14.606 1.00 96.69 75 TYR A N 1
ATOM 632 C CA . TYR A 1 75 ? 2.488 -8.814 -15.596 1.00 96.69 75 TYR A CA 1
ATOM 633 C C . TYR A 1 75 ? 2.650 -8.158 -16.970 1.00 96.69 75 TYR A C 1
ATOM 635 O O . TYR A 1 75 ? 1.737 -7.499 -17.461 1.00 96.69 75 TYR A O 1
ATOM 643 N N . PHE A 1 76 ? 3.794 -8.391 -17.616 1.00 96.81 76 PHE A N 1
ATOM 644 C CA . PHE A 1 76 ? 4.141 -7.776 -18.900 1.00 96.81 76 PHE A CA 1
ATOM 645 C C . PHE A 1 76 ? 4.817 -8.783 -19.834 1.00 96.81 76 PHE A C 1
ATOM 647 O O . PHE A 1 76 ? 5.476 -9.720 -19.379 1.00 96.81 76 PHE A O 1
ATOM 654 N N . THR A 1 77 ? 4.686 -8.568 -21.142 1.00 97.06 77 THR A N 1
ATOM 655 C CA . THR A 1 77 ? 5.543 -9.205 -22.154 1.00 97.06 77 THR A CA 1
ATOM 656 C C . THR A 1 77 ? 6.828 -8.392 -22.323 1.00 97.06 77 THR A C 1
ATOM 658 O O . THR A 1 77 ? 6.862 -7.215 -21.963 1.00 97.06 77 THR A O 1
ATOM 661 N N . GLU A 1 78 ? 7.882 -8.977 -22.901 1.00 95.44 78 GLU A N 1
ATOM 662 C CA . GLU A 1 78 ? 9.118 -8.226 -23.200 1.00 95.44 78 GLU A CA 1
ATOM 663 C C . GLU A 1 78 ? 8.850 -7.040 -24.121 1.00 95.44 78 GLU A C 1
ATOM 665 O O . GLU A 1 78 ? 9.208 -5.915 -23.793 1.00 95.44 78 GLU A O 1
ATOM 670 N N . LYS A 1 79 ? 8.106 -7.269 -25.211 1.00 95.00 79 LYS A N 1
ATOM 671 C CA . LYS A 1 79 ? 7.726 -6.211 -26.156 1.00 95.00 79 LYS A CA 1
ATOM 672 C C . LYS A 1 79 ? 7.005 -5.062 -25.457 1.00 95.00 79 LYS A C 1
ATOM 674 O O . LYS A 1 79 ? 7.293 -3.901 -25.725 1.00 95.00 79 LYS A O 1
ATOM 679 N N . LEU A 1 80 ? 6.052 -5.382 -24.577 1.00 94.38 80 LEU A N 1
ATOM 680 C CA . LEU A 1 80 ? 5.305 -4.370 -23.839 1.00 94.38 80 LEU A CA 1
ATOM 681 C C . LEU A 1 80 ? 6.210 -3.624 -22.856 1.00 94.38 80 LEU A C 1
ATOM 683 O O . LEU A 1 80 ? 6.126 -2.405 -22.765 1.00 94.38 80 LEU A O 1
ATOM 687 N N . PHE A 1 81 ? 7.075 -4.337 -22.140 1.00 95.31 81 PHE A N 1
ATOM 688 C CA . PHE A 1 81 ? 7.990 -3.746 -21.170 1.00 95.31 81 PHE A CA 1
ATOM 689 C C . PHE A 1 81 ? 9.003 -2.797 -21.834 1.00 95.31 81 PHE A C 1
ATOM 691 O O . PHE A 1 81 ? 9.187 -1.669 -21.372 1.00 95.31 81 PHE A O 1
ATOM 698 N N . ASP A 1 82 ? 9.575 -3.202 -22.968 1.00 94.62 82 ASP A N 1
ATOM 699 C CA . ASP A 1 82 ? 10.479 -2.369 -23.764 1.00 94.62 82 ASP A CA 1
ATOM 700 C C . ASP A 1 82 ? 9.752 -1.150 -24.335 1.00 94.62 82 ASP A C 1
ATOM 702 O O . ASP A 1 82 ? 10.261 -0.031 -24.266 1.00 94.62 82 ASP A O 1
ATOM 706 N N . LYS A 1 83 ? 8.520 -1.340 -24.825 1.00 94.19 83 LYS A N 1
ATOM 707 C CA . LYS A 1 83 ? 7.672 -0.245 -25.306 1.00 94.19 83 LYS A CA 1
ATOM 708 C C . LYS A 1 83 ? 7.369 0.767 -24.202 1.00 94.19 83 LYS A C 1
ATOM 710 O O . LYS A 1 83 ? 7.470 1.965 -24.433 1.00 94.19 83 LYS A O 1
ATOM 715 N N . VAL A 1 84 ? 7.036 0.309 -22.994 1.00 93.19 84 VAL A N 1
ATOM 716 C CA . VAL A 1 84 ? 6.805 1.191 -21.837 1.00 93.19 84 VAL A CA 1
ATOM 717 C C . VAL A 1 84 ? 8.038 2.050 -21.559 1.00 93.19 84 VAL A C 1
ATOM 719 O O . VAL A 1 84 ? 7.894 3.249 -21.327 1.00 93.19 84 VAL A O 1
ATOM 722 N N . HIS A 1 85 ? 9.240 1.472 -21.621 1.00 88.88 85 HIS A N 1
ATOM 723 C CA . HIS A 1 85 ? 10.484 2.213 -21.420 1.00 88.88 85 HIS A CA 1
ATOM 724 C C . HIS A 1 85 ? 10.820 3.174 -22.569 1.00 88.88 85 HIS A C 1
ATOM 726 O O . HIS A 1 85 ? 11.226 4.307 -22.299 1.00 88.88 85 HIS A O 1
ATOM 732 N N . GLY A 1 86 ? 10.658 2.743 -23.822 1.00 92.00 86 GLY A N 1
ATOM 733 C CA . GLY A 1 86 ? 10.979 3.535 -25.012 1.00 92.00 86 GLY A CA 1
ATOM 734 C C . GLY A 1 86 ? 10.004 4.688 -25.241 1.00 92.00 86 GLY A C 1
ATOM 735 O O . GLY A 1 86 ? 10.418 5.845 -25.319 1.00 92.00 86 GLY A O 1
ATOM 736 N N . ASP A 1 87 ? 8.708 4.377 -25.258 1.00 93.31 87 ASP A N 1
ATOM 737 C CA . ASP A 1 87 ? 7.633 5.335 -25.546 1.00 93.31 87 ASP A CA 1
ATOM 738 C C . ASP A 1 87 ? 7.215 6.135 -24.302 1.00 93.31 87 ASP A C 1
ATOM 740 O O . ASP A 1 87 ? 6.423 7.069 -24.402 1.00 93.31 87 ASP A O 1
ATOM 744 N N . LYS A 1 88 ? 7.736 5.779 -23.117 1.00 91.00 88 LYS A N 1
ATOM 745 C CA . LYS A 1 88 ? 7.390 6.389 -21.820 1.00 91.00 88 LYS A CA 1
ATOM 746 C C . LYS A 1 88 ? 5.880 6.373 -21.546 1.00 91.00 88 LYS A C 1
ATOM 748 O O . LYS A 1 88 ? 5.298 7.386 -21.166 1.00 91.00 88 LYS A O 1
ATOM 753 N N . ILE A 1 89 ? 5.251 5.209 -21.717 1.00 90.81 89 ILE A N 1
ATOM 754 C CA . ILE A 1 89 ? 3.798 5.028 -21.553 1.00 90.81 89 ILE A CA 1
ATOM 755 C C . ILE A 1 89 ? 3.359 5.414 -20.130 1.00 90.81 89 ILE A C 1
ATOM 757 O O . ILE A 1 89 ? 3.778 4.790 -19.151 1.00 90.81 89 ILE A O 1
ATOM 761 N N . PHE A 1 90 ? 2.487 6.419 -20.019 1.00 87.81 90 PHE A N 1
ATOM 762 C CA . PHE A 1 90 ? 1.841 6.814 -18.765 1.00 87.81 90 PHE A CA 1
ATOM 763 C C . PHE A 1 90 ? 0.731 5.815 -18.377 1.00 87.81 90 PHE A C 1
ATOM 765 O O . PHE A 1 90 ? 0.037 5.329 -19.270 1.00 87.81 90 PHE A O 1
ATOM 772 N N . PRO A 1 91 ? 0.542 5.494 -17.081 1.00 89.06 91 PRO A N 1
ATOM 773 C CA . PRO A 1 91 ? 1.339 5.898 -15.906 1.00 89.06 91 PRO A CA 1
ATOM 774 C C . PRO A 1 91 ? 2.564 5.002 -15.652 1.00 89.06 91 PRO A C 1
ATOM 776 O O . PRO A 1 91 ? 3.403 5.306 -14.803 1.00 89.06 91 PRO A O 1
ATOM 779 N N . ILE A 1 92 ? 2.665 3.878 -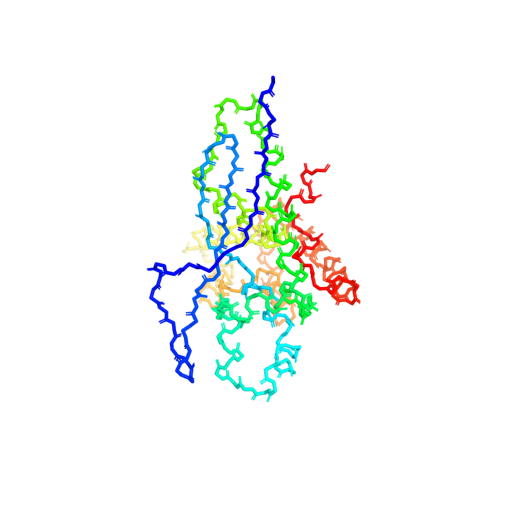16.369 1.00 92.19 92 ILE A N 1
ATOM 780 C CA . ILE A 1 92 ? 3.555 2.757 -16.046 1.00 92.19 92 ILE A CA 1
ATOM 781 C C . ILE A 1 92 ? 5.019 3.212 -16.000 1.00 92.19 92 ILE A C 1
ATOM 783 O O . ILE A 1 92 ? 5.706 2.978 -15.010 1.00 92.19 92 ILE A O 1
ATOM 787 N N . ALA A 1 93 ? 5.496 3.914 -17.030 1.00 92.44 93 ALA A N 1
ATOM 788 C CA . ALA A 1 93 ? 6.887 4.356 -17.124 1.00 92.44 93 ALA A CA 1
ATOM 789 C C . ALA A 1 93 ? 7.292 5.298 -15.979 1.00 92.44 93 ALA A C 1
ATOM 791 O O . ALA A 1 93 ? 8.424 5.242 -15.491 1.00 92.44 93 ALA A O 1
ATOM 792 N N . GLN A 1 94 ? 6.368 6.156 -15.540 1.00 89.75 94 GLN A N 1
ATOM 793 C CA . GLN A 1 94 ? 6.622 7.102 -14.461 1.00 89.75 94 GLN A CA 1
ATOM 794 C C . GLN A 1 94 ? 6.699 6.388 -13.114 1.00 89.75 94 GLN A C 1
ATOM 796 O O . GLN A 1 94 ? 7.660 6.595 -12.377 1.00 89.75 94 GLN A O 1
ATOM 801 N N . LEU A 1 95 ? 5.764 5.477 -12.851 1.00 90.50 95 LEU A N 1
ATOM 802 C CA . LEU A 1 95 ? 5.764 4.672 -11.636 1.00 90.50 95 LEU A CA 1
ATOM 803 C C . LEU A 1 95 ? 6.995 3.752 -11.546 1.00 90.50 95 LEU A C 1
ATOM 805 O O . LEU A 1 95 ? 7.559 3.598 -10.467 1.00 90.50 95 LEU A O 1
ATOM 809 N N . LEU A 1 96 ? 7.474 3.189 -12.665 1.00 93.06 96 LEU A N 1
ATOM 810 C CA . LEU A 1 96 ? 8.739 2.436 -12.701 1.00 93.06 96 LEU A CA 1
ATOM 811 C C . LEU A 1 96 ? 9.927 3.314 -12.282 1.00 93.06 96 LEU A C 1
ATOM 813 O O . LEU A 1 96 ? 10.749 2.923 -11.452 1.00 93.06 96 LEU A O 1
ATOM 817 N N . LYS A 1 97 ? 10.026 4.520 -12.849 1.00 91.81 97 LYS A N 1
ATOM 818 C CA . LYS A 1 97 ? 11.094 5.468 -12.509 1.00 91.81 97 LYS A CA 1
ATOM 819 C C . LYS A 1 97 ? 11.028 5.875 -11.037 1.00 91.81 97 LYS A C 1
ATOM 821 O O . LYS A 1 97 ? 12.065 5.978 -10.380 1.00 91.81 97 LYS A O 1
ATOM 826 N N . ASP A 1 98 ? 9.824 6.107 -10.539 1.00 88.25 98 ASP A N 1
ATOM 827 C CA . ASP A 1 98 ? 9.599 6.526 -9.167 1.00 88.25 98 ASP A CA 1
ATOM 828 C C . ASP A 1 98 ? 9.927 5.408 -8.167 1.00 88.25 98 ASP A C 1
ATOM 830 O O . ASP A 1 98 ? 10.673 5.631 -7.216 1.00 88.25 98 ASP A O 1
ATOM 834 N N . GLU A 1 99 ? 9.529 4.164 -8.457 1.00 90.94 99 GLU A N 1
ATOM 835 C CA . GLU A 1 99 ? 9.878 2.990 -7.647 1.00 90.94 99 GLU A CA 1
ATOM 836 C C . GLU A 1 99 ? 11.399 2.804 -7.530 1.00 90.94 99 GLU A C 1
ATOM 838 O O . GLU A 1 99 ? 11.922 2.563 -6.438 1.00 90.94 99 GLU A O 1
ATOM 843 N N . VAL A 1 100 ? 12.136 2.995 -8.633 1.00 92.88 100 VAL A N 1
ATOM 844 C CA . VAL A 1 100 ? 13.609 3.015 -8.624 1.00 92.88 100 VAL A CA 1
ATOM 845 C C . VAL A 1 100 ? 14.141 4.134 -7.728 1.00 92.88 100 VAL A C 1
ATOM 847 O O . VAL A 1 100 ? 15.073 3.899 -6.953 1.00 92.88 100 VAL A O 1
ATOM 850 N N . SER A 1 101 ? 13.573 5.340 -7.817 1.00 90.12 101 SER A N 1
ATOM 851 C CA . SER A 1 101 ? 14.003 6.494 -7.022 1.00 90.12 101 SER A CA 1
ATOM 852 C C . SER A 1 101 ? 13.811 6.253 -5.525 1.00 90.12 101 SER A C 1
ATOM 854 O O . SER A 1 101 ? 14.764 6.395 -4.758 1.00 90.12 101 SER A O 1
ATOM 856 N N . VAL A 1 102 ? 12.619 5.808 -5.120 1.00 88.00 102 VAL A N 1
ATOM 857 C CA . VAL A 1 102 ? 12.270 5.527 -3.722 1.00 88.00 102 VAL A CA 1
ATOM 858 C C . VAL A 1 102 ? 13.182 4.454 -3.136 1.00 88.00 102 VAL A C 1
ATOM 860 O O . VAL A 1 102 ? 13.808 4.671 -2.100 1.00 88.00 102 VAL A O 1
ATOM 863 N N . ILE A 1 103 ? 13.341 3.321 -3.823 1.00 91.12 103 ILE A N 1
ATOM 864 C CA . ILE A 1 103 ? 14.232 2.246 -3.368 1.00 91.12 103 ILE A CA 1
ATOM 865 C C . ILE A 1 103 ? 15.672 2.745 -3.234 1.00 91.12 103 ILE A C 1
ATOM 867 O O . ILE A 1 103 ? 16.351 2.427 -2.258 1.00 91.12 103 ILE A O 1
ATOM 871 N N . THR A 1 104 ? 16.140 3.546 -4.192 1.00 91.12 104 THR A N 1
ATOM 872 C CA . THR A 1 104 ? 17.490 4.115 -4.145 1.00 91.12 104 THR A CA 1
ATOM 873 C C . THR A 1 104 ? 17.662 5.019 -2.924 1.00 91.12 104 THR A C 1
ATOM 875 O O . THR A 1 104 ? 18.665 4.889 -2.224 1.00 91.12 104 THR A O 1
ATOM 878 N N . LYS A 1 105 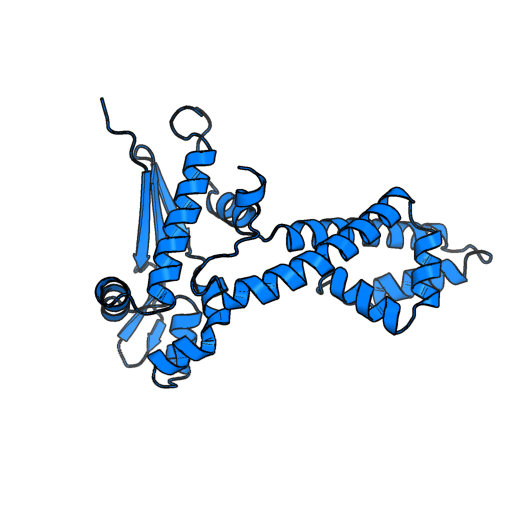? 16.681 5.878 -2.615 1.00 88.38 105 LYS A N 1
ATOM 879 C CA . LYS A 1 105 ? 16.698 6.724 -1.412 1.00 88.38 105 LYS A CA 1
ATOM 880 C C . LYS A 1 105 ? 16.739 5.894 -0.125 1.00 88.38 105 LYS A C 1
ATOM 882 O O . LYS A 1 105 ? 17.552 6.194 0.743 1.00 88.38 105 LYS A O 1
ATOM 887 N N . ILE A 1 106 ? 15.941 4.827 -0.027 1.00 88.69 106 ILE A N 1
ATOM 888 C CA . ILE A 1 106 ? 15.937 3.918 1.136 1.00 88.69 106 ILE A CA 1
ATOM 889 C C . ILE A 1 106 ? 17.316 3.280 1.329 1.00 88.69 106 ILE A C 1
ATOM 891 O O . ILE A 1 106 ? 17.856 3.287 2.433 1.00 88.69 106 ILE A O 1
ATOM 895 N N . ILE A 1 107 ? 17.918 2.763 0.250 1.00 89.69 107 ILE A N 1
ATOM 896 C CA . ILE A 1 107 ? 19.266 2.184 0.307 1.00 89.69 107 ILE A CA 1
ATOM 897 C C . ILE A 1 107 ? 20.266 3.238 0.782 1.00 89.69 107 ILE A C 1
ATOM 899 O O . ILE A 1 107 ? 21.048 2.949 1.678 1.00 89.69 107 ILE A O 1
ATOM 903 N N . ILE A 1 108 ? 20.241 4.452 0.221 1.00 89.19 108 ILE A N 1
ATOM 904 C CA . ILE A 1 108 ? 21.150 5.543 0.611 1.00 89.19 108 ILE A CA 1
ATOM 905 C C . ILE A 1 108 ? 20.980 5.904 2.092 1.00 89.19 108 ILE A C 1
ATOM 907 O O . ILE A 1 108 ? 21.982 6.054 2.791 1.00 89.19 108 ILE A O 1
ATOM 911 N N . HIS A 1 109 ? 19.741 5.989 2.580 1.00 85.94 109 HIS A N 1
ATOM 912 C CA . HIS A 1 109 ? 19.428 6.324 3.972 1.00 85.94 109 HIS A CA 1
ATOM 913 C C . HIS A 1 109 ? 20.046 5.328 4.970 1.00 85.94 109 HIS A C 1
ATOM 915 O O . HIS A 1 109 ? 20.486 5.717 6.048 1.00 85.94 109 HIS A O 1
ATOM 921 N N . GLN A 1 110 ? 20.191 4.055 4.586 1.00 87.06 110 GLN A N 1
ATOM 922 C CA . GLN A 1 110 ? 20.847 3.025 5.406 1.00 87.06 110 GLN A CA 1
ATOM 923 C C . GLN A 1 110 ? 22.382 3.127 5.440 1.00 87.06 110 GLN A C 1
ATOM 925 O O . GLN A 1 110 ? 23.033 2.330 6.126 1.00 87.06 110 GLN A O 1
ATOM 930 N N . LYS A 1 111 ? 22.965 4.085 4.704 1.00 88.38 111 LYS A N 1
ATOM 931 C CA . LYS A 1 111 ? 24.410 4.349 4.608 1.00 88.38 111 LYS A CA 1
ATOM 932 C C . LYS A 1 111 ? 25.216 3.077 4.305 1.00 88.38 111 LYS A C 1
ATOM 934 O O . LYS A 1 111 ? 26.099 2.696 5.074 1.00 88.38 111 LYS A O 1
ATOM 939 N N . PRO A 1 112 ? 24.965 2.407 3.168 1.00 89.00 112 PRO A N 1
ATOM 940 C CA . PRO A 1 112 ? 25.401 1.033 2.917 1.00 89.00 112 PRO A CA 1
ATOM 941 C C . PRO A 1 112 ? 26.922 0.872 2.834 1.00 89.00 112 PRO A C 1
ATOM 943 O O . PRO A 1 112 ? 27.437 -0.233 2.958 1.00 89.00 112 PRO A O 1
ATOM 946 N N . PHE A 1 113 ? 27.643 1.975 2.621 1.00 89.19 113 PHE A N 1
ATOM 947 C CA . PHE A 1 113 ? 29.098 2.002 2.491 1.00 89.19 113 PHE A CA 1
ATOM 948 C C . PHE A 1 113 ? 29.837 2.445 3.761 1.00 89.19 113 PHE A C 1
ATOM 950 O O . PHE A 1 113 ? 31.066 2.519 3.745 1.00 89.19 113 PHE A O 1
ATOM 957 N N . GLU A 1 114 ? 29.101 2.798 4.812 1.00 88.12 114 GLU A N 1
ATOM 958 C CA . GLU A 1 114 ? 29.623 3.211 6.123 1.00 88.12 114 GLU A CA 1
ATOM 959 C C . GLU A 1 114 ? 29.135 2.248 7.211 1.00 88.12 114 GLU A C 1
ATOM 961 O O . GLU A 1 114 ? 29.870 1.893 8.132 1.00 88.12 114 GLU A O 1
ATOM 966 N N . ASN A 1 115 ? 27.900 1.768 7.072 1.00 85.56 115 ASN A N 1
ATOM 967 C CA . ASN A 1 115 ? 27.271 0.823 7.972 1.00 85.56 115 ASN A CA 1
ATOM 968 C C . ASN A 1 115 ? 27.780 -0.607 7.726 1.00 85.56 115 ASN A C 1
ATOM 970 O O . ASN A 1 115 ? 27.369 -1.280 6.779 1.00 85.56 115 ASN A O 1
ATOM 974 N N . LYS A 1 116 ? 28.629 -1.110 8.631 1.00 83.69 116 LYS A N 1
ATOM 975 C CA . LYS A 1 116 ? 29.164 -2.486 8.587 1.00 83.69 116 LYS A CA 1
ATOM 976 C C . LYS A 1 116 ? 28.079 -3.570 8.660 1.00 83.69 116 LYS A C 1
ATOM 978 O O . LYS A 1 116 ? 28.303 -4.675 8.175 1.00 83.69 116 LYS A O 1
ATOM 983 N N . ASN A 1 117 ? 26.909 -3.246 9.213 1.00 85.50 117 ASN A N 1
ATOM 984 C CA . ASN A 1 117 ? 25.779 -4.166 9.352 1.00 85.50 117 ASN A CA 1
ATOM 985 C C . ASN A 1 117 ? 24.807 -4.100 8.164 1.00 85.50 117 ASN A C 1
ATOM 987 O O . ASN A 1 117 ? 23.776 -4.771 8.180 1.00 85.50 117 ASN A O 1
ATOM 991 N N . PHE A 1 118 ? 25.104 -3.303 7.130 1.00 86.31 118 PHE A N 1
ATOM 992 C CA . PHE A 1 118 ? 24.230 -3.196 5.969 1.00 86.31 118 PHE A CA 1
ATOM 993 C C . PHE A 1 118 ? 24.076 -4.541 5.248 1.00 86.31 118 PHE A C 1
ATOM 995 O O . PHE A 1 118 ? 25.044 -5.198 4.829 1.00 86.31 118 PHE A O 1
ATOM 1002 N N . THR A 1 119 ? 22.820 -4.913 5.033 1.00 86.88 119 THR A N 1
ATOM 1003 C CA . THR A 1 119 ? 22.434 -6.108 4.300 1.00 86.88 119 THR A CA 1
ATOM 1004 C C . THR A 1 119 ? 21.231 -5.822 3.416 1.00 86.88 119 THR A C 1
ATOM 1006 O O . THR A 1 119 ? 20.351 -5.044 3.765 1.00 86.88 119 THR A O 1
ATOM 1009 N N . LEU A 1 120 ? 21.191 -6.485 2.261 1.00 88.69 120 LEU A N 1
ATOM 1010 C CA . LEU A 1 120 ? 20.002 -6.516 1.411 1.00 88.69 120 LEU A CA 1
ATOM 1011 C C . LEU A 1 120 ? 19.036 -7.642 1.820 1.00 88.69 120 LEU A C 1
ATOM 1013 O O . LEU A 1 120 ? 17.969 -7.794 1.220 1.00 88.69 120 LEU A O 1
ATOM 1017 N N . AS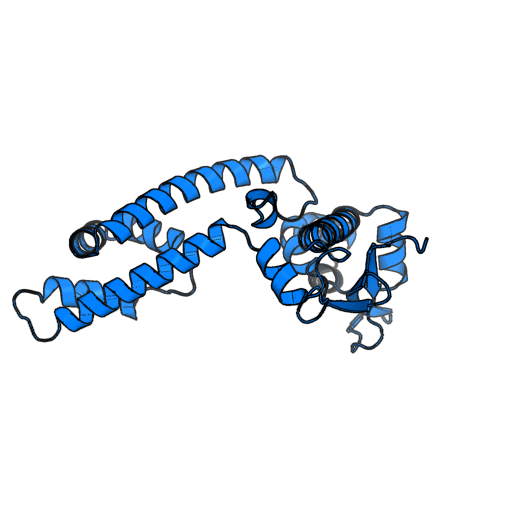N A 1 121 ? 19.398 -8.445 2.824 1.00 85.38 121 ASN A N 1
ATOM 1018 C CA . ASN A 1 121 ? 18.511 -9.463 3.372 1.00 85.38 121 ASN A CA 1
ATOM 1019 C C . ASN A 1 121 ? 17.260 -8.785 3.929 1.00 85.38 121 ASN A C 1
ATOM 1021 O O . ASN A 1 121 ? 17.352 -7.787 4.638 1.00 85.38 121 ASN A O 1
ATOM 1025 N N . ASN A 1 122 ? 16.090 -9.335 3.606 1.00 82.12 122 ASN A N 1
ATOM 1026 C CA . ASN A 1 122 ? 14.793 -8.798 4.021 1.00 82.12 122 ASN A CA 1
ATOM 1027 C C . ASN A 1 122 ? 14.525 -7.348 3.574 1.00 82.12 122 ASN A C 1
ATOM 1029 O O . ASN A 1 122 ? 13.631 -6.703 4.118 1.00 82.12 122 ASN A O 1
ATOM 1033 N N . PHE A 1 123 ? 15.217 -6.842 2.543 1.00 87.94 123 PHE A N 1
ATOM 1034 C CA . PHE A 1 123 ? 14.980 -5.489 2.024 1.00 87.94 123 PHE A CA 1
ATOM 1035 C C . PHE A 1 123 ? 13.529 -5.274 1.557 1.00 87.94 123 PHE A C 1
ATOM 1037 O O . PHE A 1 123 ? 13.043 -4.152 1.547 1.00 87.94 123 PHE A O 1
ATOM 1044 N N . SER A 1 124 ? 12.792 -6.339 1.223 1.00 85.25 124 SER A N 1
ATOM 1045 C CA . SER A 1 124 ? 11.350 -6.259 0.954 1.00 85.25 124 SER A CA 1
ATOM 1046 C C . SER A 1 124 ? 10.537 -5.726 2.142 1.00 85.25 124 SER A C 1
ATOM 1048 O O . SER A 1 124 ? 9.559 -5.014 1.925 1.00 85.25 124 SER A O 1
ATOM 1050 N N . ILE A 1 125 ? 10.933 -6.045 3.380 1.00 85.25 125 ILE A N 1
ATOM 1051 C CA . ILE A 1 125 ? 10.292 -5.554 4.608 1.00 85.25 125 ILE A CA 1
ATOM 1052 C C . ILE A 1 125 ? 10.603 -4.071 4.789 1.00 85.25 125 ILE A C 1
ATOM 1054 O O . ILE A 1 125 ? 9.694 -3.280 5.025 1.00 85.25 125 ILE A O 1
ATOM 1058 N N . GLU A 1 126 ? 11.866 -3.690 4.608 1.00 84.00 126 GLU A N 1
ATOM 1059 C CA . GLU A 1 126 ? 12.294 -2.297 4.748 1.00 84.00 126 GLU A CA 1
ATOM 1060 C C . GLU A 1 126 ? 11.674 -1.412 3.664 1.00 84.00 126 GLU A C 1
ATOM 1062 O O . GLU A 1 126 ? 11.140 -0.343 3.951 1.00 84.00 126 GLU A O 1
ATOM 1067 N N . TYR A 1 127 ? 11.631 -1.908 2.424 1.00 86.81 127 TYR A N 1
ATOM 1068 C CA . TYR A 1 127 ? 10.907 -1.255 1.345 1.00 86.81 127 TYR A CA 1
ATOM 1069 C C . TYR A 1 127 ? 9.436 -1.072 1.713 1.00 86.81 127 TYR A C 1
ATOM 1071 O O . TYR A 1 127 ? 8.914 0.033 1.589 1.00 86.81 127 TYR A O 1
ATOM 1079 N N . LYS A 1 128 ? 8.782 -2.123 2.232 1.00 82.88 128 LYS A N 1
ATOM 1080 C CA . LYS A 1 128 ? 7.387 -2.035 2.663 1.00 82.88 128 LYS A CA 1
ATOM 1081 C C . LYS A 1 128 ? 7.182 -0.951 3.711 1.00 82.88 128 LYS A C 1
ATOM 1083 O O . LYS A 1 128 ? 6.303 -0.126 3.511 1.00 82.88 128 LYS A O 1
ATOM 1088 N N . LYS A 1 129 ? 7.996 -0.935 4.764 1.00 78.94 129 LYS A N 1
ATOM 1089 C CA . LYS A 1 129 ? 7.924 0.055 5.842 1.00 78.94 129 LYS A CA 1
ATOM 1090 C C . LYS A 1 129 ? 7.999 1.487 5.312 1.00 78.94 129 LYS A C 1
ATOM 1092 O O . LYS A 1 129 ? 7.205 2.324 5.717 1.00 78.94 129 LYS A O 1
ATOM 1097 N N . HIS A 1 130 ? 8.930 1.754 4.400 1.00 76.31 130 HIS A N 1
ATOM 1098 C CA . HIS A 1 130 ? 9.163 3.103 3.894 1.00 76.31 130 HIS A CA 1
ATOM 1099 C C . HIS A 1 130 ? 8.116 3.602 2.902 1.00 76.31 130 HIS A C 1
ATOM 1101 O O . HIS A 1 130 ? 7.963 4.812 2.798 1.00 76.31 130 HIS A O 1
ATOM 1107 N N . VAL A 1 131 ? 7.404 2.712 2.201 1.00 75.62 131 VAL A N 1
ATOM 1108 C CA . VAL A 1 131 ? 6.301 3.104 1.302 1.00 75.62 131 VAL A CA 1
ATOM 1109 C C . VAL A 1 131 ? 4.909 2.939 1.905 1.00 75.62 131 VAL A C 1
ATOM 1111 O O . VAL A 1 131 ? 3.933 3.329 1.275 1.00 75.62 131 VAL A O 1
ATOM 1114 N N . THR A 1 132 ? 4.792 2.352 3.097 1.00 75.25 132 THR A N 1
ATOM 1115 C CA . THR A 1 132 ? 3.540 2.390 3.855 1.00 75.25 132 THR A CA 1
ATOM 1116 C C . THR A 1 132 ? 3.262 3.836 4.250 1.00 75.25 132 THR A C 1
ATOM 1118 O O . THR A 1 132 ? 4.151 4.545 4.733 1.00 75.25 132 THR A O 1
ATOM 1121 N N . GLU A 1 133 ? 2.028 4.279 4.030 1.00 76.56 133 GLU A N 1
ATOM 1122 C CA . GLU A 1 133 ? 1.620 5.624 4.405 1.00 76.56 133 GLU A CA 1
ATOM 1123 C C . GLU A 1 133 ? 1.624 5.761 5.923 1.00 76.56 133 GLU A C 1
ATOM 1125 O O . GLU A 1 133 ? 1.099 4.909 6.644 1.00 76.56 133 GLU A O 1
ATOM 1130 N N . ILE A 1 134 ? 2.173 6.865 6.426 1.00 78.25 134 ILE A N 1
ATOM 1131 C CA . ILE A 1 134 ? 2.231 7.102 7.872 1.00 78.25 134 ILE A CA 1
ATOM 1132 C C . ILE A 1 134 ? 0.828 7.090 8.509 1.00 78.25 134 ILE A C 1
ATOM 1134 O O . ILE A 1 134 ? 0.666 6.689 9.658 1.00 78.25 134 ILE A O 1
ATOM 1138 N N . THR A 1 135 ? -0.206 7.457 7.746 1.00 83.50 135 THR A N 1
ATOM 1139 C CA . THR A 1 135 ? -1.600 7.412 8.196 1.00 83.50 135 THR A CA 1
ATOM 1140 C C . THR A 1 135 ? -2.065 5.995 8.514 1.00 83.50 135 THR A C 1
ATOM 1142 O O . THR A 1 135 ? -2.752 5.828 9.515 1.00 83.50 135 THR A O 1
ATOM 1145 N N . GLU A 1 136 ? -1.665 4.989 7.728 1.00 83.69 136 GLU A N 1
ATOM 1146 C CA . GLU A 1 136 ? -1.980 3.579 8.003 1.00 83.69 136 GLU A CA 1
ATOM 1147 C C . GLU A 1 136 ? -1.270 3.099 9.273 1.00 83.69 136 GLU A C 1
ATOM 1149 O O . GLU A 1 136 ? -1.877 2.450 10.119 1.00 83.69 136 GLU A O 1
ATOM 1154 N N . ILE A 1 137 ? 0.001 3.483 9.450 1.00 84.50 137 ILE A N 1
ATOM 1155 C CA . ILE A 1 137 ? 0.789 3.121 10.639 1.00 84.50 137 ILE A CA 1
ATOM 1156 C C . ILE A 1 137 ? 0.141 3.684 11.911 1.00 84.50 137 ILE A C 1
ATOM 1158 O O . ILE A 1 137 ? 0.026 2.981 12.917 1.00 84.50 137 ILE A O 1
ATOM 1162 N N . ILE A 1 138 ? -0.275 4.954 11.880 1.00 88.94 138 ILE A N 1
ATOM 1163 C CA . ILE A 1 138 ? -0.928 5.585 13.030 1.00 88.94 138 ILE A CA 1
ATOM 1164 C C . ILE A 1 138 ? -2.327 4.987 13.244 1.00 88.94 138 ILE A C 1
ATOM 1166 O O . ILE A 1 138 ? -2.667 4.697 14.390 1.00 88.94 138 ILE A O 1
ATOM 1170 N N . ASP A 1 139 ? -3.103 4.749 12.178 1.00 92.19 139 ASP A N 1
ATOM 1171 C CA . ASP A 1 139 ? -4.431 4.119 12.260 1.00 92.19 139 ASP A CA 1
ATOM 1172 C C . ASP A 1 139 ? -4.363 2.774 12.987 1.00 92.19 139 ASP A C 1
ATOM 1174 O O . ASP A 1 139 ? -5.077 2.565 13.966 1.00 92.19 139 ASP A O 1
ATOM 1178 N N . ASP A 1 140 ? -3.454 1.890 12.566 1.00 91.75 140 ASP A N 1
ATOM 1179 C CA . ASP A 1 140 ? -3.300 0.561 13.156 1.00 91.75 140 ASP A CA 1
ATOM 1180 C C . ASP A 1 140 ? -2.832 0.622 14.617 1.00 91.75 140 ASP A C 1
ATOM 1182 O O . ASP A 1 140 ? -3.335 -0.127 15.457 1.00 91.75 140 ASP A O 1
ATOM 1186 N N . SER A 1 141 ? -1.938 1.556 14.952 1.00 93.38 141 SER A N 1
ATOM 1187 C CA . SER A 1 141 ? -1.483 1.773 16.331 1.00 93.38 141 SER A CA 1
ATOM 1188 C C . SER A 1 141 ? -2.618 2.239 17.257 1.00 93.38 141 SER A C 1
ATOM 1190 O O . SER A 1 141 ? -2.793 1.716 18.367 1.00 93.38 141 SER A O 1
ATOM 1192 N N . ILE A 1 142 ? -3.440 3.191 16.797 1.00 95.25 142 ILE A N 1
ATOM 1193 C CA . ILE A 1 142 ? -4.613 3.672 17.540 1.00 95.25 142 ILE A CA 1
ATOM 1194 C C . ILE A 1 142 ? -5.654 2.559 17.668 1.00 95.25 142 ILE A C 1
ATOM 1196 O O . ILE A 1 142 ? -6.166 2.327 18.764 1.00 95.25 142 ILE A O 1
ATOM 1200 N N . LYS A 1 143 ? -5.915 1.819 16.585 1.00 95.62 143 LYS A N 1
ATOM 1201 C CA . LYS A 1 143 ? -6.828 0.668 16.554 1.00 95.62 143 LYS A CA 1
ATOM 1202 C C . LYS A 1 143 ? -6.440 -0.385 17.582 1.00 95.62 143 LYS A C 1
ATOM 1204 O O . LYS A 1 143 ? -7.284 -0.834 18.354 1.00 95.62 143 LYS A O 1
ATOM 1209 N N . GLU A 1 144 ? -5.167 -0.774 17.615 1.00 95.56 144 GLU A N 1
ATOM 1210 C CA . GLU A 1 144 ? -4.661 -1.764 18.564 1.00 95.56 144 GLU A CA 1
ATOM 1211 C C . GLU A 1 144 ? -4.814 -1.274 20.009 1.00 95.56 144 GLU A C 1
ATOM 1213 O O . GLU A 1 144 ? -5.309 -2.009 20.867 1.00 95.56 144 GLU A O 1
ATOM 1218 N N . SER A 1 145 ? -4.451 -0.016 20.270 1.00 95.88 145 SER A N 1
ATOM 1219 C CA . SER A 1 145 ? -4.559 0.592 21.600 1.00 95.88 145 SER A CA 1
ATOM 1220 C C . SER A 1 145 ? -6.013 0.685 22.072 1.00 95.88 145 SER A C 1
ATOM 1222 O O . SER A 1 145 ? -6.323 0.323 23.209 1.00 95.88 145 SER A O 1
ATOM 1224 N N . TYR A 1 146 ? -6.926 1.085 21.185 1.00 95.69 146 TYR A N 1
ATOM 1225 C CA . TYR A 1 146 ? -8.355 1.156 21.476 1.00 95.69 146 TYR A CA 1
ATOM 1226 C C . TYR A 1 146 ? -8.952 -0.221 21.751 1.00 95.69 146 TYR A C 1
ATOM 1228 O O . TYR A 1 146 ? -9.646 -0.396 22.748 1.00 95.69 146 TYR A O 1
ATOM 1236 N N . ARG A 1 147 ? -8.616 -1.236 20.945 1.00 95.12 147 ARG A N 1
ATOM 1237 C CA . ARG A 1 147 ? -9.068 -2.616 21.182 1.00 95.12 147 ARG A CA 1
ATOM 1238 C C . ARG A 1 147 ? -8.557 -3.177 22.506 1.00 95.12 147 ARG A C 1
ATOM 1240 O O . ARG A 1 147 ? -9.307 -3.857 23.202 1.00 95.12 147 ARG A O 1
ATOM 1247 N N . LYS A 1 148 ? -7.306 -2.892 22.881 1.00 95.69 148 LYS A N 1
ATOM 1248 C CA . LYS A 1 148 ? -6.771 -3.271 24.200 1.00 95.69 148 LYS A CA 1
ATOM 1249 C C . LYS A 1 148 ? -7.560 -2.608 25.329 1.00 95.69 148 LYS A C 1
ATOM 1251 O O . LYS A 1 148 ? -7.934 -3.294 26.276 1.00 95.69 148 LYS A O 1
ATOM 1256 N N . SER A 1 149 ? -7.857 -1.314 25.202 1.00 95.06 149 SER A N 1
ATOM 1257 C CA . SER A 1 149 ? -8.651 -0.573 26.189 1.00 95.06 149 SER A CA 1
ATOM 1258 C C . SER A 1 149 ? -10.092 -1.095 26.284 1.00 95.06 149 SER A C 1
ATOM 1260 O O . SER A 1 149 ? -10.572 -1.351 27.383 1.00 95.06 149 SER A O 1
ATOM 1262 N N . LEU A 1 150 ? -10.749 -1.383 25.153 1.00 94.94 150 LEU A N 1
ATOM 1263 C CA . LEU A 1 150 ? -12.079 -2.003 25.119 1.00 94.94 150 LEU A CA 1
ATOM 1264 C C . LEU A 1 150 ? -12.111 -3.371 25.802 1.00 94.94 150 LEU A C 1
ATOM 1266 O O . LEU A 1 150 ? -12.999 -3.627 26.607 1.00 94.94 150 LEU A O 1
ATOM 1270 N N . ASN A 1 151 ? -11.148 -4.245 25.499 1.00 94.75 151 ASN A N 1
ATOM 1271 C CA . ASN A 1 151 ? -11.070 -5.565 26.126 1.00 94.75 151 ASN A CA 1
ATOM 1272 C C . ASN A 1 151 ? -10.842 -5.456 27.636 1.00 94.75 151 ASN A C 1
ATOM 1274 O O . ASN A 1 151 ? -11.431 -6.217 28.398 1.00 94.75 151 ASN A O 1
ATOM 1278 N N . LYS A 1 152 ? -10.022 -4.495 28.075 1.00 94.62 152 LYS A N 1
ATOM 1279 C CA . LYS A 1 152 ? -9.834 -4.201 29.497 1.00 94.62 152 LYS A CA 1
ATOM 1280 C C . LYS A 1 152 ? -11.154 -3.769 30.144 1.00 94.62 152 LYS A C 1
ATOM 1282 O O . LYS A 1 152 ? -11.551 -4.375 31.131 1.00 94.62 152 LYS A O 1
ATOM 1287 N N . LEU A 1 153 ? -11.865 -2.806 29.552 1.00 93.88 153 LEU A N 1
ATOM 1288 C CA . LEU A 1 153 ? -13.170 -2.347 30.045 1.00 93.88 153 LEU A CA 1
ATOM 1289 C C . LEU A 1 153 ? -14.208 -3.469 30.089 1.00 93.88 153 LEU A C 1
ATOM 1291 O O . LEU A 1 153 ? -14.964 -3.572 31.052 1.00 93.88 153 LEU A O 1
ATOM 1295 N N . PHE A 1 154 ? -14.237 -4.321 29.065 1.00 93.88 154 PHE A N 1
ATOM 1296 C CA . PHE A 1 154 ? -15.094 -5.498 29.034 1.00 93.88 154 PHE A CA 1
ATOM 1297 C C . PHE A 1 154 ? -14.791 -6.410 30.225 1.00 93.88 154 PHE A C 1
ATOM 1299 O O . PHE A 1 154 ? -15.674 -6.636 31.040 1.00 93.88 154 PHE A O 1
ATOM 1306 N N . LEU A 1 155 ? -13.538 -6.844 30.397 1.00 93.50 155 LEU A N 1
ATOM 1307 C CA . LEU A 1 155 ? -13.141 -7.725 31.501 1.00 93.50 155 LEU A CA 1
ATOM 1308 C C . LEU A 1 155 ? -13.381 -7.102 32.884 1.00 93.50 155 LEU A C 1
ATOM 1310 O O . LEU A 1 155 ? -13.791 -7.797 33.805 1.00 93.50 155 LEU A O 1
ATOM 1314 N N . GLU A 1 156 ? -13.153 -5.798 33.038 1.00 92.62 156 GLU A N 1
ATOM 1315 C CA . GLU A 1 156 ? -13.348 -5.089 34.307 1.00 92.62 156 GLU A CA 1
ATOM 1316 C C . GLU A 1 156 ? -14.819 -4.872 34.670 1.00 92.62 156 GLU A C 1
ATOM 1318 O O . GLU A 1 156 ? -15.109 -4.628 35.845 1.00 92.62 156 GLU A O 1
ATOM 1323 N N . SER A 1 157 ? -15.724 -4.935 33.690 1.00 92.25 157 SER A N 1
ATOM 1324 C CA . SER A 1 157 ? -17.173 -4.768 33.869 1.00 92.25 157 SER A CA 1
ATOM 1325 C C . SER A 1 157 ? -17.948 -6.085 33.901 1.00 92.25 157 SER A C 1
ATOM 1327 O O . SER A 1 157 ? -19.133 -6.075 34.233 1.00 92.25 157 SER A O 1
ATOM 1329 N N . VAL A 1 158 ? -17.291 -7.213 33.607 1.00 88.50 158 VAL A N 1
ATOM 1330 C CA . VAL A 1 158 ? -17.861 -8.554 33.795 1.00 88.50 158 VAL A CA 1
ATOM 1331 C C . VAL A 1 158 ? -18.278 -8.721 35.261 1.00 88.50 158 VAL A C 1
ATOM 1333 O O . VAL A 1 158 ? -17.529 -8.380 36.176 1.00 88.50 158 VAL A O 1
ATOM 1336 N N . ASP A 1 159 ? -19.501 -9.211 35.463 1.00 85.44 159 ASP A N 1
ATOM 1337 C CA . ASP A 1 159 ? -20.119 -9.505 36.765 1.00 85.44 159 ASP A CA 1
ATOM 1338 C C . ASP A 1 159 ? -20.310 -8.304 37.712 1.00 85.44 159 ASP A C 1
ATOM 1340 O O . ASP A 1 159 ? -20.600 -8.475 38.896 1.00 85.44 159 ASP A O 1
ATOM 1344 N N . LYS A 1 160 ? -20.203 -7.074 37.192 1.00 88.25 160 LYS A N 1
ATOM 1345 C CA . LYS A 1 160 ? -20.473 -5.837 37.936 1.00 88.25 160 LYS A CA 1
ATOM 1346 C C . LYS A 1 160 ? -21.776 -5.196 37.479 1.00 88.25 160 LYS A C 1
ATOM 1348 O O . LYS A 1 160 ? -21.835 -4.554 36.428 1.00 88.25 160 LYS A O 1
ATOM 1353 N N . ASP A 1 161 ? -22.824 -5.349 38.286 1.00 82.56 161 ASP A N 1
ATOM 1354 C CA . ASP A 1 161 ? -24.158 -4.807 37.992 1.00 82.56 161 ASP A CA 1
ATOM 1355 C C . ASP A 1 161 ? -24.155 -3.279 37.809 1.00 82.56 161 ASP A C 1
ATOM 1357 O O . ASP A 1 161 ? -24.874 -2.751 36.957 1.00 82.56 161 ASP A O 1
ATOM 1361 N N . ASP A 1 162 ? -23.298 -2.566 38.543 1.00 88.25 162 ASP A N 1
ATOM 1362 C CA . ASP A 1 162 ? -23.096 -1.119 38.427 1.00 88.25 162 ASP A CA 1
ATOM 1363 C C . ASP A 1 162 ? -22.428 -0.707 37.102 1.00 88.25 162 ASP A C 1
ATOM 1365 O O . ASP A 1 162 ? -22.642 0.408 36.621 1.00 88.25 162 ASP A O 1
ATOM 1369 N N . LEU A 1 163 ? -21.693 -1.618 36.454 1.00 90.25 163 LEU A N 1
ATOM 1370 C CA . LEU A 1 163 ? -21.017 -1.398 35.169 1.00 90.25 163 LEU A CA 1
ATOM 1371 C C . LEU A 1 163 ? -21.698 -2.099 33.988 1.00 90.25 163 LEU A C 1
ATOM 1373 O O . LEU A 1 163 ? -21.133 -2.163 32.893 1.00 90.25 163 LEU A O 1
ATOM 1377 N N . LYS A 1 164 ? -22.944 -2.557 34.153 1.00 91.00 164 LYS A N 1
ATOM 1378 C CA . LYS A 1 164 ? -23.709 -3.253 33.104 1.00 91.00 164 LYS A CA 1
ATOM 1379 C C . LYS A 1 164 ? -23.790 -2.473 31.788 1.00 91.00 164 LYS A C 1
ATOM 1381 O O . LYS A 1 164 ? -23.769 -3.060 30.706 1.00 91.00 164 LYS A O 1
ATOM 1386 N N . LYS A 1 165 ? -23.861 -1.139 31.860 1.00 92.25 165 LYS A N 1
ATOM 1387 C CA . LYS A 1 165 ? -23.854 -0.273 30.671 1.00 92.25 165 LYS A CA 1
ATOM 1388 C C . LYS A 1 165 ? -22.507 -0.324 29.942 1.00 92.25 165 LYS A C 1
ATOM 1390 O O . LYS A 1 165 ? -22.496 -0.497 28.725 1.00 92.25 165 LYS A O 1
ATOM 1395 N N . THR A 1 166 ? -21.395 -0.225 30.672 1.00 92.69 166 THR A N 1
ATOM 1396 C CA . THR A 1 166 ? -20.033 -0.373 30.132 1.00 92.69 166 THR A CA 1
ATOM 1397 C C . THR A 1 166 ? -19.846 -1.730 29.483 1.00 92.69 166 THR A C 1
ATOM 1399 O O . THR A 1 166 ? -19.397 -1.788 28.341 1.00 92.69 166 THR A O 1
ATOM 1402 N N . PHE A 1 167 ? -20.273 -2.796 30.162 1.00 93.62 167 PHE A N 1
ATOM 1403 C CA . PHE A 1 167 ? -20.212 -4.154 29.637 1.00 93.62 167 PHE A CA 1
ATOM 1404 C C . PHE A 1 167 ? -20.935 -4.270 28.293 1.00 93.62 167 PHE A C 1
ATOM 1406 O O . PHE A 1 167 ? -20.336 -4.686 27.305 1.00 93.62 167 PHE A O 1
ATOM 1413 N N . ASN A 1 168 ? -22.198 -3.836 28.223 1.00 93.31 168 ASN A N 1
ATOM 1414 C CA . ASN A 1 168 ? -23.002 -3.947 27.006 1.00 93.31 168 ASN A CA 1
ATOM 1415 C C . ASN A 1 168 ? -22.390 -3.184 25.823 1.00 93.31 168 ASN A C 1
ATOM 1417 O O . ASN A 1 168 ? -22.336 -3.717 24.714 1.00 93.31 168 ASN A O 1
ATOM 1421 N N . ILE A 1 169 ? -21.917 -1.955 26.050 1.00 94.19 169 ILE A N 1
ATOM 1422 C CA . ILE A 1 169 ? -21.339 -1.131 24.982 1.00 94.19 169 ILE A CA 1
ATOM 1423 C C . ILE A 1 169 ? -19.976 -1.684 24.543 1.00 94.19 169 ILE A C 1
ATOM 1425 O O . ILE A 1 169 ? -19.724 -1.806 23.344 1.00 94.19 169 ILE A O 1
ATOM 1429 N N . ALA A 1 170 ? -19.109 -2.073 25.484 1.00 93.75 170 ALA A N 1
ATOM 1430 C CA . ALA A 1 170 ? -17.814 -2.668 25.160 1.00 93.75 170 ALA A CA 1
ATOM 1431 C C . ALA A 1 170 ? -17.989 -3.991 24.397 1.00 93.75 170 ALA A C 1
ATOM 1433 O O . ALA A 1 170 ? -17.352 -4.195 23.365 1.00 93.75 170 ALA A O 1
ATOM 1434 N N . ASN A 1 171 ? -18.913 -4.846 24.845 1.00 93.50 171 ASN A N 1
ATOM 1435 C CA . ASN A 1 171 ? -19.278 -6.093 24.177 1.00 93.50 171 ASN A CA 1
ATOM 1436 C C . ASN A 1 171 ? -19.768 -5.844 22.741 1.00 93.50 171 ASN A C 1
ATOM 1438 O O . ASN A 1 171 ? -19.337 -6.521 21.806 1.00 93.50 171 ASN A O 1
ATOM 1442 N N . PHE A 1 172 ? -20.618 -4.830 22.543 1.00 93.31 172 PHE A N 1
ATOM 1443 C CA . PHE A 1 172 ? -21.058 -4.431 21.209 1.00 93.31 172 PHE A CA 1
ATOM 1444 C C . PHE A 1 172 ? -19.869 -4.046 20.314 1.00 93.31 172 PHE A C 1
ATOM 1446 O O . PHE A 1 172 ? -19.711 -4.607 19.228 1.00 93.31 172 PHE A O 1
ATOM 1453 N N . PHE A 1 173 ? -18.984 -3.157 20.779 1.00 93.88 173 PHE A N 1
ATOM 1454 C CA . PHE A 1 173 ? -17.829 -2.727 19.989 1.00 93.88 173 PHE A CA 1
ATOM 1455 C C . PHE A 1 173 ? -16.826 -3.848 19.704 1.00 93.88 173 PHE A C 1
ATOM 1457 O O . PHE A 1 173 ? -16.235 -3.885 18.626 1.00 93.88 173 PHE A O 1
ATOM 1464 N N . ILE A 1 174 ? -16.641 -4.792 20.623 1.00 92.62 174 ILE A N 1
ATOM 1465 C CA . ILE A 1 174 ? -15.726 -5.918 20.415 1.00 92.62 174 ILE A CA 1
ATOM 1466 C C . ILE A 1 174 ? -16.256 -6.864 19.331 1.00 92.62 174 ILE A C 1
ATOM 1468 O O . ILE A 1 174 ? -15.487 -7.266 18.456 1.00 92.62 174 ILE A O 1
ATOM 1472 N N . HIS A 1 175 ? -17.547 -7.207 19.373 1.00 91.06 175 HIS A N 1
ATOM 1473 C CA . HIS A 1 175 ? -18.090 -8.314 18.580 1.00 91.06 175 HIS A CA 1
ATOM 1474 C C . HIS A 1 175 ? -18.801 -7.905 17.289 1.00 91.06 175 HIS A C 1
ATOM 1476 O O . HIS A 1 175 ? -18.836 -8.701 16.353 1.00 91.06 175 HIS A O 1
ATOM 1482 N N . TYR A 1 176 ? -19.355 -6.693 17.218 1.00 89.25 176 TYR A N 1
ATOM 1483 C CA . TYR A 1 176 ? -20.174 -6.266 16.077 1.00 89.25 176 TYR A CA 1
ATOM 1484 C C . TYR A 1 176 ? -19.458 -5.289 15.140 1.00 89.25 176 TYR A C 1
ATOM 1486 O O . TYR A 1 176 ? -19.906 -5.085 14.012 1.00 89.25 176 TYR A O 1
ATOM 1494 N N . ILE A 1 177 ? -18.330 -4.712 15.560 1.00 90.00 177 ILE A N 1
ATOM 1495 C CA . ILE A 1 177 ? -17.522 -3.843 14.701 1.00 90.00 177 ILE A CA 1
ATOM 1496 C C . ILE A 1 177 ? -16.575 -4.679 13.844 1.00 90.00 177 ILE A C 1
ATOM 1498 O O . ILE A 1 177 ? -15.837 -5.538 14.329 1.00 90.00 177 ILE A O 1
ATOM 1502 N N . ASN A 1 178 ? -16.553 -4.384 12.543 1.00 89.06 178 ASN A N 1
ATOM 1503 C CA . ASN A 1 178 ? -15.590 -4.972 11.623 1.00 89.06 178 ASN A CA 1
ATOM 1504 C C . ASN A 1 178 ? -14.222 -4.285 11.756 1.00 89.06 178 ASN A C 1
ATOM 1506 O O . ASN A 1 178 ? -13.912 -3.329 11.046 1.00 89.06 178 ASN A O 1
ATOM 1510 N N . TRP A 1 179 ? -13.376 -4.828 12.629 1.00 89.62 179 TRP A N 1
ATOM 1511 C CA . TRP A 1 179 ? -12.015 -4.337 12.875 1.00 89.62 179 TRP A CA 1
ATOM 1512 C C . TRP A 1 179 ? -11.031 -4.528 11.709 1.00 89.62 179 TRP A C 1
ATOM 1514 O O . TRP A 1 179 ? -9.874 -4.131 11.832 1.00 89.62 179 TRP A O 1
ATOM 1524 N N . ASN A 1 180 ? -11.460 -5.114 10.584 1.00 89.31 180 ASN A N 1
ATOM 1525 C CA . ASN A 1 180 ? -10.659 -5.138 9.356 1.00 89.31 180 ASN A CA 1
ATOM 1526 C C . ASN A 1 180 ? -10.688 -3.794 8.608 1.00 89.31 180 ASN A C 1
ATOM 1528 O O . ASN A 1 180 ? -9.901 -3.595 7.685 1.00 89.31 180 ASN A O 1
ATOM 1532 N N . LEU A 1 181 ? -11.600 -2.888 8.972 1.00 88.81 181 LEU A N 1
ATOM 1533 C CA . LEU A 1 181 ? -11.660 -1.535 8.424 1.00 88.81 181 LEU A CA 1
ATOM 1534 C C . LEU A 1 181 ? -10.708 -0.583 9.176 1.00 88.81 181 LEU A C 1
ATOM 1536 O O . LEU A 1 181 ? -10.322 -0.875 10.313 1.00 88.81 181 LEU A O 1
ATOM 1540 N N . PRO A 1 182 ? -10.329 0.560 8.567 1.00 90.88 182 PRO A N 1
ATOM 1541 C CA . PRO A 1 182 ? -9.589 1.614 9.256 1.00 90.88 182 PRO A CA 1
ATOM 1542 C C . PRO A 1 182 ? -10.295 2.077 10.534 1.00 90.88 182 PRO A C 1
ATOM 1544 O O . PRO A 1 182 ? -11.528 2.133 10.590 1.00 90.88 182 PRO A O 1
ATOM 1547 N N . PHE A 1 183 ? -9.516 2.425 11.557 1.00 94.06 183 PHE A N 1
ATOM 1548 C CA . PHE A 1 183 ? -10.044 2.975 12.801 1.00 94.06 183 PHE A CA 1
ATOM 1549 C C . PHE A 1 183 ? -10.771 4.296 12.553 1.00 94.06 183 PHE A C 1
ATOM 1551 O O . PHE A 1 183 ? -11.841 4.500 13.125 1.00 94.06 183 PHE A O 1
ATOM 1558 N N . SER A 1 184 ? -10.249 5.150 11.667 1.00 92.06 184 SER A N 1
ATOM 1559 C CA . SER A 1 184 ? -10.920 6.397 11.278 1.00 92.06 184 SER A CA 1
ATOM 1560 C C . SER A 1 184 ? -12.348 6.162 10.772 1.00 92.06 184 SER A C 1
ATOM 1562 O O . SER A 1 184 ? -13.273 6.811 11.255 1.00 92.06 184 SER A O 1
ATOM 1564 N N . ASN A 1 185 ? -12.550 5.174 9.892 1.00 90.69 185 ASN A N 1
ATOM 1565 C CA . ASN A 1 185 ? -13.876 4.809 9.383 1.00 90.69 185 ASN A CA 1
ATOM 1566 C C . ASN A 1 185 ? -14.812 4.347 10.505 1.00 90.69 185 ASN A C 1
ATOM 1568 O O . ASN A 1 185 ? -15.958 4.785 10.567 1.00 90.69 185 ASN A O 1
ATOM 1572 N N . PHE A 1 186 ? -14.337 3.458 11.387 1.00 93.06 186 PHE A N 1
ATOM 1573 C CA . PHE A 1 186 ? -15.111 3.026 12.555 1.00 93.06 186 PHE A CA 1
ATOM 1574 C C . PHE A 1 186 ? -15.539 4.233 13.390 1.00 93.06 186 PHE A C 1
ATOM 1576 O O . PHE A 1 186 ? -16.713 4.360 13.735 1.00 93.06 186 PHE A O 1
ATOM 1583 N N . TYR A 1 187 ? -14.589 5.106 13.709 1.00 92.75 187 TYR A N 1
ATOM 1584 C CA . TYR A 1 187 ? -14.797 6.203 14.635 1.00 92.75 187 TYR A CA 1
ATOM 1585 C C . TYR A 1 187 ? -15.763 7.249 14.064 1.00 92.75 187 TYR A C 1
ATOM 1587 O O . TYR A 1 187 ? -16.704 7.633 14.751 1.00 92.75 187 TYR A O 1
ATOM 1595 N N . GLU A 1 188 ? -15.597 7.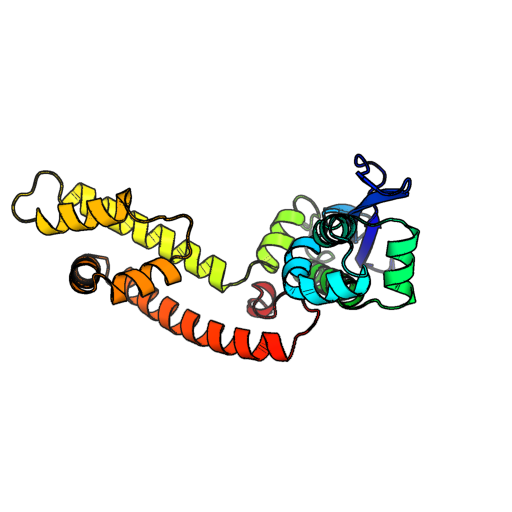646 12.797 1.00 90.56 188 GLU A N 1
ATOM 1596 C CA . GLU A 1 188 ? -16.489 8.590 12.105 1.00 90.56 188 GLU A CA 1
ATOM 1597 C C . GLU A 1 188 ? -17.924 8.045 12.011 1.00 90.56 188 GLU A C 1
ATOM 1599 O O . GLU A 1 188 ? -18.859 8.701 12.468 1.00 90.56 188 GLU A O 1
ATOM 1604 N N . ILE A 1 189 ? -18.100 6.809 11.527 1.00 89.81 189 ILE A N 1
ATOM 1605 C CA . ILE A 1 189 ? -19.430 6.190 11.387 1.00 89.81 189 ILE A CA 1
ATOM 1606 C C . ILE A 1 189 ? -20.107 6.032 12.752 1.00 89.81 189 ILE A C 1
ATOM 1608 O O . ILE A 1 189 ? -21.290 6.320 12.910 1.00 89.81 189 ILE A O 1
ATOM 1612 N N . THR A 1 190 ? -19.369 5.574 13.762 1.00 90.56 190 THR A N 1
ATOM 1613 C CA . THR A 1 190 ? -19.932 5.351 15.100 1.00 90.56 190 THR A CA 1
ATOM 1614 C C . THR A 1 190 ? -20.324 6.674 15.754 1.00 90.56 190 THR A C 1
ATOM 1616 O O . THR A 1 190 ? -21.365 6.744 16.407 1.00 90.56 190 THR A O 1
ATOM 1619 N N . TYR A 1 191 ? -19.539 7.735 15.544 1.00 90.88 191 TYR A N 1
ATOM 1620 C CA . TYR A 1 191 ? -19.872 9.076 16.017 1.00 90.88 191 TYR A CA 1
ATOM 1621 C C . TYR A 1 191 ? -21.148 9.623 15.360 1.00 90.88 191 TYR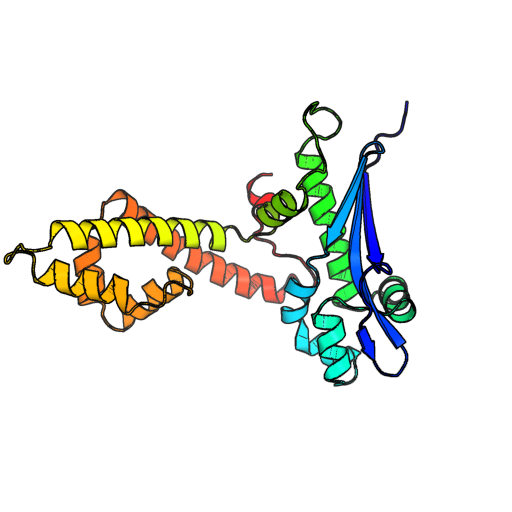 A C 1
ATOM 1623 O O . TYR A 1 191 ? -21.907 10.336 16.010 1.00 90.88 191 TYR A O 1
ATOM 1631 N N . GLU A 1 192 ? -21.418 9.276 14.102 1.00 89.62 192 GLU A N 1
ATOM 1632 C CA . GLU A 1 192 ? -22.650 9.667 13.407 1.00 89.62 192 GLU A CA 1
ATOM 1633 C C . GLU A 1 192 ? -23.869 8.832 13.829 1.00 89.62 192 GLU A C 1
ATOM 1635 O O . GLU A 1 192 ? -24.954 9.381 14.020 1.00 89.62 192 GLU A O 1
ATOM 1640 N N . VAL A 1 193 ? -23.706 7.515 13.989 1.00 90.69 193 VAL A N 1
ATOM 1641 C CA . VAL A 1 193 ? -24.828 6.575 14.171 1.00 90.69 193 VAL A CA 1
ATOM 1642 C C . VAL A 1 193 ? -25.204 6.370 15.643 1.00 90.69 193 VAL A C 1
ATOM 1644 O O . VAL A 1 193 ? -26.389 6.344 15.970 1.00 90.69 193 VAL A O 1
ATOM 1647 N N . ILE A 1 194 ? -24.221 6.226 16.538 1.00 91.88 194 ILE A N 1
ATOM 1648 C CA . ILE A 1 194 ? -24.416 5.968 17.981 1.00 91.88 194 ILE A CA 1
ATOM 1649 C C . ILE A 1 194 ? -23.455 6.815 18.848 1.00 91.88 194 ILE A C 1
ATOM 1651 O O . ILE A 1 194 ? -22.616 6.289 19.592 1.00 91.88 194 ILE A O 1
ATOM 1655 N N . PRO A 1 195 ? -23.558 8.159 18.783 1.00 93.00 195 PRO A N 1
ATOM 1656 C CA . PRO A 1 195 ? -22.639 9.073 19.467 1.00 93.00 195 PRO A CA 1
ATOM 1657 C C . PRO A 1 195 ? -22.643 8.935 20.991 1.00 93.00 195 PRO A C 1
ATOM 1659 O O . PRO A 1 195 ? -21.627 9.202 21.633 1.00 93.00 195 PRO A O 1
ATOM 1662 N N . SER A 1 196 ? -23.779 8.577 21.594 1.00 93.00 196 SER A N 1
ATOM 1663 C CA . SER A 1 196 ? -23.925 8.448 23.048 1.00 93.00 196 SER A CA 1
ATOM 1664 C C . SER A 1 196 ? -23.067 7.322 23.616 1.00 93.00 196 SER A C 1
ATOM 1666 O O . SER A 1 196 ? -22.402 7.501 24.635 1.00 93.00 196 SER A O 1
ATOM 1668 N N . GLU A 1 197 ? -23.074 6.174 22.952 1.00 93.19 197 GLU A N 1
ATOM 1669 C CA . GLU A 1 197 ? -22.352 4.963 23.315 1.00 93.19 197 GLU A CA 1
ATOM 1670 C C . GLU A 1 197 ? -20.849 5.165 23.132 1.00 93.19 197 GLU A C 1
ATOM 1672 O O . GLU A 1 197 ? -20.065 4.825 24.021 1.00 93.19 197 GLU A O 1
ATOM 1677 N N . LEU A 1 198 ? -20.453 5.799 22.023 1.00 93.12 198 LEU A N 1
ATOM 1678 C CA . LEU A 1 198 ? -19.058 6.144 21.772 1.00 93.12 198 LEU A CA 1
ATOM 1679 C C . LEU A 1 198 ? -18.526 7.104 22.842 1.00 93.12 198 LEU A C 1
ATOM 1681 O O . LEU A 1 198 ? -17.544 6.780 23.505 1.00 93.12 198 LEU A O 1
ATOM 1685 N N . LYS A 1 199 ? -19.218 8.226 23.091 1.00 93.25 199 LYS A N 1
ATOM 1686 C CA . LYS A 1 199 ? -18.839 9.192 24.140 1.00 93.25 199 LYS A CA 1
ATOM 1687 C C . LYS A 1 199 ? -18.800 8.556 25.526 1.00 93.25 199 LYS A C 1
ATOM 1689 O O . LYS A 1 199 ? -17.972 8.925 26.355 1.00 93.25 199 LYS A O 1
ATOM 1694 N N . TYR A 1 200 ? -19.696 7.608 25.797 1.00 93.75 200 TYR A N 1
ATOM 1695 C CA . TYR A 1 200 ? -19.691 6.884 27.060 1.00 93.75 200 TYR A CA 1
ATOM 1696 C C . TYR A 1 200 ? -18.400 6.079 27.228 1.00 93.75 200 TYR A C 1
ATOM 1698 O O . TYR A 1 200 ? -17.743 6.224 28.255 1.00 93.75 200 TYR A O 1
ATOM 1706 N N . ILE A 1 201 ? -17.992 5.296 26.225 1.00 93.00 201 ILE A N 1
ATOM 1707 C CA . ILE A 1 201 ? -16.723 4.553 26.270 1.00 93.00 201 ILE A CA 1
ATOM 1708 C C . ILE A 1 201 ? -15.521 5.495 26.327 1.00 93.00 201 ILE A C 1
ATOM 1710 O O . ILE A 1 201 ? -14.595 5.239 27.089 1.00 93.00 201 ILE A O 1
ATOM 1714 N N . GLU A 1 202 ? -15.539 6.609 25.597 1.00 90.75 202 GLU A N 1
ATOM 1715 C CA . GLU A 1 202 ? -14.455 7.601 25.623 1.00 90.75 202 GLU A CA 1
ATOM 1716 C C . GLU A 1 202 ? -14.179 8.184 27.010 1.00 90.75 202 GLU A C 1
ATOM 1718 O O . GLU A 1 202 ? -13.040 8.513 27.329 1.00 90.75 202 GLU A O 1
ATOM 1723 N N . ASN A 1 203 ? -15.204 8.286 27.853 1.00 91.00 203 ASN A N 1
ATOM 1724 C CA . ASN A 1 203 ? -15.034 8.741 29.231 1.00 91.00 203 ASN A CA 1
ATOM 1725 C C . ASN A 1 203 ? -14.428 7.668 30.152 1.00 91.00 203 ASN A C 1
ATOM 1727 O O . ASN A 1 203 ? -14.040 7.990 31.271 1.00 91.00 203 ASN A O 1
ATOM 1731 N N . HIS A 1 204 ? -14.367 6.411 29.705 1.00 91.00 204 HIS A N 1
ATOM 1732 C CA . HIS A 1 204 ? -13.846 5.277 30.473 1.00 91.00 204 HIS A CA 1
ATOM 1733 C C . HIS A 1 204 ? -12.493 4.767 29.955 1.00 91.00 204 HIS A C 1
ATOM 1735 O O . HIS A 1 204 ? -11.843 3.979 30.637 1.00 91.00 204 HIS A O 1
ATOM 1741 N N . ILE A 1 205 ? -12.047 5.200 28.774 1.00 92.88 205 ILE A N 1
ATOM 1742 C CA . ILE A 1 205 ? -10.693 4.905 28.288 1.00 92.88 205 ILE A CA 1
ATOM 1743 C C . ILE A 1 205 ? -9.657 5.838 28.929 1.00 92.88 205 ILE A C 1
ATOM 1745 O O . ILE A 1 205 ? -9.970 6.928 29.407 1.00 92.88 205 ILE A O 1
ATOM 1749 N N . ASP A 1 206 ? -8.390 5.427 28.883 1.00 92.81 206 ASP A N 1
ATOM 1750 C CA . ASP A 1 206 ? -7.284 6.222 29.411 1.00 92.81 206 ASP A CA 1
ATOM 1751 C C . ASP A 1 206 ? -7.175 7.587 28.699 1.00 92.81 206 ASP A C 1
ATOM 1753 O O . ASP A 1 206 ? -7.255 7.689 27.470 1.00 92.81 206 ASP A O 1
ATOM 1757 N N . GLN A 1 207 ? -6.913 8.651 29.465 1.00 92.50 207 GLN A N 1
ATOM 1758 C CA . GLN A 1 207 ? -6.840 10.023 28.941 1.00 92.50 207 GLN A CA 1
ATOM 1759 C C . GLN A 1 207 ? -5.764 10.200 27.854 1.00 92.50 207 GLN A C 1
ATOM 1761 O O . GLN A 1 207 ? -5.922 11.004 26.929 1.00 92.50 207 GLN A O 1
ATOM 1766 N N . SER A 1 208 ? -4.667 9.444 27.944 1.00 93.56 208 SER A N 1
ATOM 1767 C CA . SER A 1 208 ? -3.613 9.418 26.926 1.00 93.56 208 SER A CA 1
ATOM 1768 C C . SER A 1 208 ? -4.137 8.886 25.589 1.00 93.56 208 SER A C 1
ATOM 1770 O O . SER A 1 208 ? -3.915 9.514 24.555 1.00 93.56 208 SER A O 1
ATOM 1772 N N . LEU A 1 209 ? -4.895 7.785 25.610 1.00 94.81 209 LEU A N 1
ATOM 1773 C CA . LEU A 1 209 ? -5.517 7.195 24.426 1.00 94.81 209 LEU A CA 1
ATOM 1774 C C . LEU A 1 209 ? -6.587 8.121 23.842 1.00 94.81 209 LEU A C 1
ATOM 1776 O O . LEU A 1 209 ? -6.601 8.348 22.636 1.00 94.81 209 LEU A O 1
ATOM 1780 N N . HIS A 1 210 ? -7.434 8.715 24.682 1.00 93.19 210 HIS A N 1
ATOM 1781 C CA . HIS A 1 210 ? -8.425 9.700 24.243 1.00 93.19 210 HIS A CA 1
ATOM 1782 C C . HIS A 1 210 ? -7.765 10.891 23.523 1.00 93.19 210 HIS A C 1
ATOM 1784 O O . HIS A 1 210 ? -8.205 11.311 22.449 1.00 93.19 210 HIS A O 1
ATOM 1790 N N . THR A 1 211 ? -6.660 11.404 24.071 1.00 94.19 211 THR A N 1
ATOM 1791 C CA . THR A 1 211 ? -5.883 12.482 23.442 1.00 94.19 211 THR A CA 1
ATOM 1792 C C . THR A 1 211 ? -5.289 12.033 22.106 1.00 94.19 211 THR A C 1
ATOM 1794 O O . THR A 1 211 ? -5.369 12.766 21.120 1.00 94.19 211 THR A O 1
ATOM 1797 N N . ALA A 1 212 ? -4.743 10.815 22.047 1.00 94.62 212 ALA A N 1
ATOM 1798 C CA . ALA A 1 212 ? -4.166 10.247 20.834 1.00 94.62 212 ALA A CA 1
ATOM 1799 C C . ALA A 1 212 ? -5.212 10.048 19.724 1.00 94.62 212 ALA A C 1
ATOM 1801 O O . ALA A 1 212 ? -4.947 10.406 18.579 1.00 94.62 212 ALA A O 1
ATOM 1802 N N . ILE A 1 213 ? -6.414 9.566 20.059 1.00 94.31 213 ILE A N 1
ATOM 1803 C CA . ILE A 1 213 ? -7.540 9.428 19.121 1.00 94.31 213 ILE A CA 1
ATOM 1804 C C . ILE A 1 213 ? -7.909 10.789 18.533 1.00 94.31 213 ILE A C 1
ATOM 1806 O O . ILE A 1 213 ? -7.952 10.939 17.316 1.00 94.31 213 ILE A O 1
ATOM 1810 N N . LYS A 1 214 ? -8.104 11.812 19.374 1.00 93.00 214 LYS A N 1
ATOM 1811 C CA . LYS A 1 214 ? -8.433 13.168 18.905 1.00 93.00 214 LYS A CA 1
ATOM 1812 C C . LYS A 1 214 ? -7.352 13.751 17.998 1.00 93.00 214 LYS A C 1
ATOM 1814 O O . LYS A 1 214 ? -7.670 14.313 16.950 1.00 93.00 214 LYS A O 1
ATOM 1819 N N . ALA A 1 215 ? -6.085 13.603 18.383 1.00 92.75 215 ALA A N 1
ATOM 1820 C CA . ALA A 1 215 ? -4.956 14.048 17.573 1.00 92.75 215 ALA A CA 1
ATOM 1821 C C . ALA A 1 215 ? -4.906 13.313 16.225 1.00 92.75 215 ALA A C 1
ATOM 1823 O O . ALA A 1 215 ? -4.729 13.951 15.187 1.00 92.75 215 ALA A O 1
ATOM 1824 N N . TYR A 1 216 ? -5.127 11.995 16.228 1.00 94.19 216 TYR A N 1
ATOM 1825 C CA . TYR A 1 216 ? -5.186 11.186 15.017 1.00 94.19 216 TYR A CA 1
ATOM 1826 C C . TYR A 1 216 ? -6.341 11.598 14.101 1.00 94.19 216 TYR A C 1
ATOM 1828 O O . TYR A 1 216 ? -6.106 11.822 12.919 1.00 94.19 216 TYR A O 1
ATOM 1836 N N . MET A 1 217 ? -7.557 11.785 14.620 1.00 93.25 217 MET A N 1
ATOM 1837 C CA . MET A 1 217 ? -8.702 12.213 13.805 1.00 93.25 217 MET A CA 1
ATOM 1838 C C . MET A 1 217 ? -8.481 13.606 13.197 1.00 93.25 217 MET A C 1
ATOM 1840 O O . MET A 1 217 ? -8.766 13.830 12.017 1.00 93.25 217 MET A O 1
ATOM 1844 N N . ALA A 1 218 ? -7.895 14.537 13.959 1.00 90.06 218 ALA A N 1
ATOM 1845 C CA . ALA A 1 218 ? -7.508 15.847 13.439 1.00 90.06 218 ALA A CA 1
ATOM 1846 C C . ALA A 1 218 ? -6.460 15.720 12.320 1.00 90.06 218 ALA A C 1
ATOM 1848 O O . ALA A 1 218 ? -6.625 16.312 11.251 1.00 90.06 218 ALA A O 1
ATOM 1849 N N . TYR A 1 219 ? -5.421 14.911 12.530 1.00 88.75 219 TYR A N 1
ATOM 1850 C CA . TY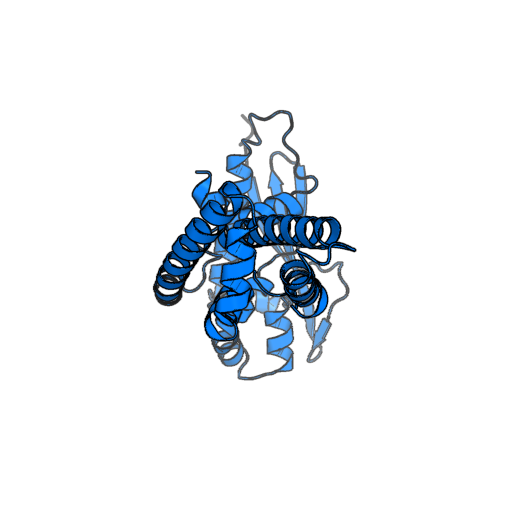R A 1 219 ? -4.403 14.609 11.526 1.00 88.75 219 TYR A CA 1
ATOM 1851 C C . TYR A 1 219 ? -5.000 13.962 10.263 1.00 88.75 219 TYR A C 1
ATOM 1853 O O . TYR A 1 219 ? -4.767 14.458 9.161 1.00 88.75 219 TYR A O 1
ATOM 1861 N N . HIS A 1 220 ? -5.829 12.925 10.413 1.00 89.12 220 HIS A N 1
ATOM 1862 C CA . HIS A 1 220 ? -6.507 12.208 9.329 1.00 89.12 220 HIS A CA 1
ATOM 1863 C C . HIS A 1 220 ? -7.332 13.162 8.457 1.00 89.12 220 HIS A C 1
ATOM 1865 O O . HIS A 1 220 ? -7.220 13.141 7.231 1.00 89.12 220 HIS A O 1
ATOM 1871 N N . SER A 1 221 ? -8.080 14.082 9.079 1.00 85.00 221 SER A N 1
ATOM 1872 C CA . SER A 1 221 ? -8.848 15.099 8.351 1.00 85.00 221 SER A CA 1
ATOM 1873 C C . SER A 1 221 ? -7.961 15.983 7.460 1.00 85.00 221 SER A C 1
ATOM 1875 O O . SER A 1 221 ? -8.308 16.262 6.311 1.00 85.00 221 SER A O 1
ATOM 1877 N N . LYS A 1 222 ? -6.780 16.386 7.954 1.00 84.38 222 LYS A N 1
ATOM 1878 C CA . LYS A 1 222 ? -5.825 17.215 7.205 1.00 84.38 222 LYS A CA 1
ATOM 1879 C C . LYS A 1 222 ? -5.145 16.420 6.102 1.00 84.38 222 LYS A C 1
ATOM 1881 O O . LYS A 1 222 ? -5.038 16.925 4.987 1.00 84.38 222 LYS A O 1
ATOM 1886 N N . VAL A 1 223 ? -4.758 15.176 6.378 1.00 81.69 223 VAL A N 1
ATOM 1887 C CA . VAL A 1 223 ? -4.215 14.267 5.365 1.00 81.69 223 VAL A CA 1
ATOM 1888 C C . VAL A 1 223 ? -5.202 14.070 4.230 1.00 81.69 223 VAL A C 1
ATOM 1890 O O . VAL A 1 223 ? -4.801 14.179 3.084 1.00 81.69 223 VAL A O 1
ATOM 1893 N N . ASN A 1 224 ? -6.486 13.848 4.506 1.00 77.19 224 ASN A N 1
ATOM 1894 C CA . ASN A 1 224 ? -7.476 13.652 3.448 1.00 77.19 224 ASN A CA 1
ATOM 1895 C C . ASN A 1 224 ? -7.646 14.890 2.560 1.00 77.19 224 ASN A C 1
ATOM 1897 O O . ASN A 1 224 ? -7.849 14.757 1.353 1.00 77.19 224 ASN A O 1
ATOM 1901 N N . ILE A 1 225 ? -7.517 16.094 3.121 1.00 77.19 225 ILE A N 1
ATOM 1902 C CA . ILE A 1 225 ? -7.494 17.337 2.336 1.00 77.19 225 ILE A CA 1
ATOM 1903 C C . ILE A 1 225 ? -6.250 17.377 1.442 1.00 77.19 225 ILE A C 1
ATOM 1905 O O . ILE A 1 225 ? -6.367 17.663 0.250 1.00 77.19 225 ILE A O 1
ATOM 1909 N N . VAL A 1 226 ? -5.078 17.062 2.001 1.00 71.56 226 VAL A N 1
ATOM 1910 C CA . VAL A 1 226 ? -3.814 17.033 1.254 1.00 71.56 226 VAL A CA 1
ATOM 1911 C C . VAL A 1 226 ? -3.849 15.963 0.171 1.00 71.56 226 VAL A C 1
ATOM 1913 O O . VAL A 1 226 ? -3.539 16.281 -0.963 1.00 71.56 226 VAL A O 1
ATOM 1916 N N . LYS A 1 227 ? -4.304 14.742 0.462 1.00 70.38 227 LYS A N 1
ATOM 1917 C CA . LYS A 1 227 ? -4.473 13.664 -0.522 1.00 70.38 227 LYS A CA 1
ATOM 1918 C C . LYS A 1 227 ? -5.363 14.103 -1.674 1.00 70.38 227 LYS A C 1
ATOM 1920 O O . LYS A 1 227 ? -4.922 14.075 -2.807 1.00 70.38 227 LYS A O 1
ATOM 1925 N N . ARG A 1 228 ? -6.548 14.661 -1.403 1.00 68.19 228 ARG A N 1
ATOM 1926 C CA . ARG A 1 228 ? -7.438 15.187 -2.460 1.00 68.19 228 ARG A CA 1
ATOM 1927 C C . ARG A 1 228 ? -6.799 16.293 -3.307 1.00 68.19 228 ARG A C 1
ATOM 1929 O O . ARG A 1 228 ? -7.203 16.497 -4.452 1.00 68.19 228 ARG A O 1
ATOM 1936 N N . PHE A 1 229 ? -5.869 17.054 -2.735 1.00 64.19 229 PHE A N 1
ATOM 1937 C CA . PHE A 1 229 ? -5.111 18.078 -3.448 1.00 64.19 229 PHE A CA 1
ATOM 1938 C C . PHE A 1 229 ? -3.956 17.469 -4.261 1.00 64.19 229 PHE A C 1
ATOM 1940 O O . PHE A 1 229 ? -3.783 17.818 -5.425 1.00 64.19 229 PHE A O 1
ATOM 1947 N N . MET A 1 230 ? -3.220 16.522 -3.679 1.00 62.34 230 MET A N 1
ATOM 1948 C CA . MET A 1 230 ? -2.089 15.826 -4.292 1.00 62.34 230 MET A CA 1
ATOM 1949 C C . MET A 1 230 ? -2.531 14.836 -5.368 1.00 62.34 230 MET A C 1
ATOM 1951 O O . MET A 1 230 ? -1.897 14.784 -6.408 1.00 62.34 230 MET A O 1
ATOM 1955 N N . ASP A 1 231 ? -3.671 14.160 -5.236 1.00 63.47 231 ASP A N 1
ATOM 1956 C CA . ASP A 1 231 ? -4.266 13.323 -6.292 1.00 63.47 231 ASP A CA 1
ATOM 1957 C C . ASP A 1 231 ? -4.506 14.125 -7.586 1.00 63.47 231 ASP A C 1
ATOM 1959 O O . ASP A 1 231 ? -4.523 13.580 -8.689 1.00 63.47 231 ASP A O 1
ATOM 1963 N N . LYS A 1 232 ? -4.651 15.454 -7.479 1.00 59.78 232 LYS A N 1
ATOM 1964 C CA . LYS A 1 232 ? -4.756 16.361 -8.630 1.00 59.78 232 LYS A CA 1
ATOM 1965 C C . LYS A 1 232 ? -3.400 16.834 -9.172 1.00 59.78 232 LYS A C 1
ATOM 1967 O O . LYS A 1 232 ? -3.371 17.339 -10.289 1.00 59.78 232 LYS A O 1
ATOM 1972 N N . GLN A 1 233 ? -2.307 16.712 -8.412 1.00 54.06 233 GLN A N 1
ATOM 1973 C CA . GLN A 1 233 ? -0.982 17.263 -8.746 1.00 54.06 233 GLN A CA 1
ATOM 1974 C C . GLN A 1 233 ? 0.127 16.207 -8.954 1.00 54.06 233 GLN A C 1
ATOM 1976 O O . GLN A 1 233 ? 1.014 16.422 -9.775 1.00 54.06 233 GLN A O 1
ATOM 1981 N N . ASP A 1 234 ? 0.074 15.062 -8.273 1.00 54.97 234 ASP A N 1
ATOM 1982 C CA . ASP A 1 234 ? 1.104 14.011 -8.217 1.00 54.97 234 ASP A CA 1
ATOM 1983 C C . ASP A 1 234 ? 0.769 12.803 -9.113 1.00 54.97 234 ASP A C 1
ATOM 1985 O O . ASP A 1 234 ? 0.968 11.639 -8.752 1.00 54.97 234 ASP A O 1
ATOM 1989 N N . TRP A 1 235 ? 0.275 13.067 -10.324 1.00 59.72 235 TRP A N 1
ATOM 1990 C CA . TRP A 1 235 ? -0.001 12.018 -11.307 1.00 59.72 235 TRP A CA 1
ATOM 1991 C C . TRP A 1 235 ? 1.281 11.231 -11.607 1.00 59.72 235 TRP A C 1
ATOM 1993 O O . TRP A 1 235 ? 2.282 11.797 -12.044 1.00 59.72 235 TRP A O 1
ATOM 2003 N N . GLY A 1 236 ? 1.254 9.922 -11.358 1.00 58.78 236 GLY A N 1
ATOM 2004 C CA . GLY A 1 236 ? 2.334 8.971 -11.615 1.00 58.78 236 GLY A CA 1
ATOM 2005 C C . GLY A 1 236 ? 3.414 8.851 -10.528 1.00 58.78 236 GLY A C 1
ATOM 2006 O O . GLY A 1 236 ? 4.537 8.475 -10.867 1.00 58.78 236 GLY A O 1
ATOM 2007 N N . ARG A 1 237 ? 3.130 9.162 -9.253 1.00 67.12 237 ARG A N 1
ATOM 2008 C CA . ARG A 1 237 ? 4.065 8.969 -8.117 1.00 67.12 237 ARG A CA 1
ATOM 2009 C C . ARG A 1 237 ? 3.579 7.928 -7.100 1.00 67.12 237 ARG A C 1
ATOM 2011 O O . ARG A 1 237 ? 2.382 7.711 -6.935 1.00 67.12 237 ARG A O 1
ATOM 2018 N N . ILE A 1 238 ? 4.522 7.293 -6.412 1.00 66.19 238 ILE A N 1
ATOM 2019 C CA . ILE A 1 238 ? 4.329 6.433 -5.243 1.00 66.19 238 ILE A CA 1
ATOM 2020 C C . ILE A 1 238 ? 4.244 7.350 -4.014 1.00 66.19 238 ILE A C 1
ATOM 2022 O O . ILE A 1 238 ? 5.224 8.007 -3.691 1.00 66.19 238 ILE A O 1
ATOM 2026 N N . SER A 1 239 ? 3.049 7.411 -3.406 1.00 61.44 239 SER A N 1
ATOM 2027 C CA . SER A 1 239 ? 2.602 8.214 -2.241 1.00 61.44 239 SER A CA 1
ATOM 2028 C C . SER A 1 239 ? 3.588 9.243 -1.650 1.00 61.44 239 SER A C 1
ATOM 2030 O O . SER A 1 239 ? 4.611 8.890 -1.068 1.00 61.44 239 SER A O 1
ATOM 2032 N N . THR A 1 240 ? 3.205 10.525 -1.685 1.00 54.31 240 THR A N 1
ATOM 2033 C CA . THR A 1 240 ? 3.951 11.677 -1.136 1.00 54.31 240 THR A CA 1
ATOM 2034 C C . THR A 1 240 ? 3.857 11.846 0.388 1.00 54.31 240 THR A C 1
ATOM 2036 O O . THR A 1 240 ? 4.382 12.813 0.938 1.00 54.31 240 THR A O 1
ATOM 2039 N N . LEU A 1 241 ? 3.212 10.908 1.091 1.00 57.88 241 LEU A N 1
ATOM 2040 C CA . LEU A 1 241 ? 3.118 10.863 2.561 1.00 57.88 241 LEU A CA 1
ATOM 2041 C C . LEU A 1 241 ? 3.754 9.586 3.129 1.00 57.88 241 LEU A C 1
ATOM 2043 O O . LEU A 1 241 ? 3.319 9.039 4.150 1.00 57.88 241 LEU A O 1
ATOM 2047 N N . SER A 1 242 ? 4.768 9.083 2.431 1.00 60.22 242 SER A N 1
ATOM 2048 C CA . SER A 1 242 ? 5.492 7.883 2.818 1.00 60.22 242 SER A CA 1
ATOM 2049 C C . SER A 1 242 ? 6.282 8.108 4.115 1.00 60.22 242 SER A C 1
ATOM 2051 O O . SER A 1 242 ? 6.709 9.223 4.424 1.00 60.22 242 SER A O 1
ATOM 2053 N N . TYR A 1 243 ? 6.504 7.045 4.895 1.00 60.12 243 TYR A N 1
ATOM 2054 C CA . TYR A 1 243 ? 7.321 7.130 6.113 1.00 60.12 243 TYR A CA 1
ATOM 2055 C C . TYR A 1 243 ? 8.733 7.674 5.839 1.00 60.12 243 TYR A C 1
ATOM 2057 O O . TYR A 1 243 ? 9.303 8.361 6.682 1.00 60.12 243 TYR A O 1
ATOM 2065 N N . LEU A 1 244 ? 9.297 7.396 4.657 1.00 61.88 244 LEU A N 1
ATOM 2066 C CA . LEU A 1 244 ? 10.618 7.892 4.277 1.00 61.88 244 LEU A CA 1
ATOM 2067 C C . LEU A 1 244 ? 10.694 9.425 4.308 1.00 61.88 244 LEU A C 1
ATOM 2069 O O . LEU A 1 244 ? 11.642 9.951 4.887 1.00 61.88 244 LEU A O 1
ATOM 2073 N N . ASP A 1 245 ? 9.690 10.113 3.762 1.00 61.56 245 ASP A N 1
ATOM 2074 C CA . ASP A 1 245 ? 9.664 11.581 3.677 1.00 61.56 245 ASP A CA 1
ATOM 2075 C C . ASP A 1 245 ? 9.535 12.254 5.057 1.00 61.56 245 ASP A C 1
ATOM 2077 O O . ASP A 1 245 ? 9.876 13.420 5.210 1.00 61.56 245 ASP A O 1
ATOM 2081 N N . TRP A 1 246 ? 9.082 11.522 6.080 1.00 57.59 246 TRP A N 1
ATOM 2082 C CA . TRP A 1 246 ? 9.054 11.988 7.474 1.00 57.59 246 TRP A CA 1
ATOM 2083 C C . TRP A 1 246 ? 10.378 11.784 8.216 1.00 57.59 246 TRP A C 1
ATOM 2085 O O . TRP A 1 246 ? 10.619 12.421 9.239 1.00 57.59 246 TRP A O 1
ATOM 2095 N N . THR A 1 247 ? 11.216 10.857 7.750 1.00 58.66 247 THR A N 1
ATOM 2096 C CA . THR A 1 247 ? 12.490 10.506 8.404 1.00 58.66 247 THR A CA 1
ATOM 2097 C C . THR A 1 247 ? 13.701 11.274 7.877 1.00 58.66 247 THR A C 1
ATOM 2099 O O . THR A 1 247 ? 14.789 11.142 8.441 1.00 58.66 247 THR A O 1
ATOM 2102 N N . THR A 1 248 ? 13.536 12.039 6.799 1.00 51.09 248 THR A N 1
ATOM 2103 C CA . THR A 1 248 ? 14.589 12.819 6.126 1.00 51.09 248 THR A CA 1
ATOM 2104 C C . THR A 1 248 ? 14.288 14.300 6.181 1.00 51.09 248 THR A C 1
ATOM 2106 O O . THR A 1 248 ? 15.234 15.066 6.458 1.00 51.09 248 THR A O 1
#

Radius of gyration: 23.44 Å; chains: 1; bounding box: 64×38×66 Å

Secondary structure (DSSP, 8-state):
-----EEEEEEE-TTSPPEEETTEEEEEEEEEEEETTEEEEEE--HHHHHGGGHHHHHHHHTS-HHHHHHHHTTEE-HHHHHHHHHHT-TTHHHHHHHHHHHHHHHHHHT-TTT-TT---TTHHHHHHHHHSBHHHHHHHHHHHHHHHHHHHHHHHHTT-GGGHHHHHHHHHHHHHS-TTS-HHHHHHHHHHH-HHHHHHHHTTS-HHHHHHHHHHHHHHHHHHHHHHHHTTT-TT-S-TTBHHHHH-

Organism: NCBI:txid412755

pLDDT: mean 87.44, std 10.75, range [40.62, 97.75]

Foldseek 3Di:
DPPQDWDKAKDFDPVDDFDADPNATWGAIKIWIAGPNDIDIGGDPLLVVCVLVLVLLCVVVVNPVVVSVCVSRRIDGPVRVVCCCPVVRPQRNLLRVQLRVQLVLLLVVCVQVPDPPDDCVPVVVSSCQQLPFVLQVLQVVLLVLVLVQLVVQLVVLPPPPVCVLSNVLSVCCNPVDDSVDGPLVVLVVCCVPPVPSVVVSLVRGDPVSNVSVVVSNVVVVVVVVVCVVCSVPVGNHRDPRGPSVVVD

Sequence (248 aa):
MHSKKITVKHYLNKRAKPRIYRKEEYYPLYIQLIVDAKKAQIKSRLSQYLSIYHSEIEQFTRKDSDLDKLILSGYFTEKLFDKVHGDKIFPIAQLLKDEVSVITKIIIHQKPFENKNFTLNNFSIEYKKHVTEITEIIDDSIKESYRKSLNKLFLESVDKDDLKKTFNIANFFIHYINWNLPFSNFYEITYEVIPSELKYIENHIDQSLHTAIKAYMAYHSKVNIVKRFMDKQDWGRISTLSYLDWTT